Protein AF-A0A381KNZ5-F1 (afdb_monomer)

Mean predicted aligned error: 6.34 Å

Foldseek 3Di:
DDAAEEEEEEQDDVCQVVQQVQCCLQRVVRHDYHYDYPVVPDPDQCPRHQEYEYQDVVVVCCCCVPPDVPRHYFYWDWAFDPVQCVVLVPDAFAAEEEEEDQDQVVSVSHLVRCVVVVSPRYHYHYDHPPDPPPDHQHYEYAPDPPPDDPSHPYYRHRHHIHTDVVSVVVVCVSVVPDPVCSVVSVVSVVPPD

Nearest PDB structures (foldseek):
  8wiw-assembly1_h  TM=4.514E-01  e=6.130E-01  Salmonella enterica subsp. enterica serovar Typhimurium str. LT2
  3hr4-assembly2_C  TM=4.469E-01  e=7.858E-01  Homo sapiens
  2x0f-assembly1_A  TM=2.309E-01  e=5.761E-01  Geobacillus stearothermophilus

Structure (mmCIF, N/CA/C/O backbone):
data_AF-A0A381KNZ5-F1
#
_entry.id   AF-A0A381KNZ5-F1
#
loop_
_atom_site.group_PDB
_atom_site.id
_atom_site.type_symbol
_atom_site.label_atom_id
_atom_site.label_alt_id
_atom_site.label_comp_id
_atom_site.label_asym_id
_atom_site.label_entity_id
_atom_site.label_seq_id
_atom_site.pdbx_PDB_ins_code
_atom_site.Cartn_x
_atom_site.Cartn_y
_atom_site.Cartn_z
_atom_site.occupancy
_atom_site.B_iso_or_equiv
_atom_site.auth_seq_id
_atom_site.auth_comp_id
_atom_site.auth_asym_id
_atom_site.auth_atom_id
_atom_site.pdbx_PDB_model_num
ATOM 1 N N . MET A 1 1 ? -17.389 16.321 18.145 1.00 66.38 1 MET A N 1
ATOM 2 C CA . MET A 1 1 ? -17.878 14.924 18.071 1.00 66.38 1 MET A CA 1
ATOM 3 C C . MET A 1 1 ? -16.947 14.047 18.892 1.00 66.38 1 MET A C 1
ATOM 5 O O . MET A 1 1 ? -15.781 14.406 19.002 1.00 66.38 1 MET A O 1
ATOM 9 N N . LYS A 1 2 ? -17.432 12.939 19.467 1.00 85.38 2 LYS A N 1
ATOM 10 C CA . LYS A 1 2 ? -16.537 11.913 20.024 1.00 85.38 2 LYS A CA 1
ATOM 11 C C . LYS A 1 2 ? -15.776 11.275 18.856 1.00 85.38 2 LYS A C 1
ATOM 13 O O . LYS A 1 2 ? -16.417 10.926 17.868 1.00 85.38 2 LYS A O 1
ATOM 18 N N . LYS A 1 3 ? -14.448 11.195 18.956 1.00 93.12 3 LYS A N 1
ATOM 19 C CA . LYS A 1 3 ? -13.613 10.477 17.989 1.00 93.12 3 LYS A CA 1
ATOM 20 C C . LYS A 1 3 ? -13.629 8.980 18.293 1.00 93.12 3 LYS A C 1
ATOM 22 O O . LYS A 1 3 ? -13.735 8.610 19.465 1.00 93.12 3 LYS A O 1
ATOM 27 N N . HIS A 1 4 ? -13.518 8.163 17.254 1.00 95.69 4 HIS A N 1
ATOM 28 C CA . HIS A 1 4 ? -13.299 6.728 17.397 1.00 95.69 4 HIS A CA 1
ATOM 29 C C . HIS A 1 4 ? -11.844 6.439 17.754 1.00 95.69 4 HIS A C 1
ATOM 31 O O . HIS A 1 4 ? -10.970 7.211 17.377 1.00 95.69 4 HIS A O 1
ATOM 37 N N . ASN A 1 5 ? -11.561 5.339 18.438 1.00 96.00 5 ASN A N 1
ATOM 38 C CA . ASN A 1 5 ? -10.177 4.921 18.683 1.00 96.00 5 ASN A CA 1
ATOM 39 C C . ASN A 1 5 ? -9.824 3.746 17.774 1.00 96.00 5 ASN A C 1
ATOM 41 O O . ASN A 1 5 ? -10.474 2.699 17.842 1.00 96.00 5 ASN A O 1
ATOM 45 N N . ILE A 1 6 ? -8.786 3.903 16.954 1.00 96.81 6 ILE A N 1
ATOM 46 C CA . ILE A 1 6 ? -8.282 2.839 16.084 1.00 96.81 6 ILE A CA 1
ATOM 47 C C . ILE A 1 6 ? -6.805 2.572 16.364 1.00 96.81 6 ILE A C 1
ATOM 49 O O . ILE A 1 6 ? -6.047 3.494 16.659 1.00 96.81 6 ILE A O 1
ATOM 53 N N . LEU A 1 7 ? -6.405 1.310 16.236 1.00 96.06 7 LEU A N 1
ATOM 54 C CA . LEU A 1 7 ? -5.009 0.891 16.325 1.00 96.06 7 LEU A CA 1
ATOM 55 C C . LEU A 1 7 ? -4.540 0.405 14.957 1.00 96.06 7 LEU A C 1
ATOM 57 O O . LEU A 1 7 ? -5.119 -0.532 14.409 1.00 96.06 7 LEU A O 1
ATOM 61 N N . PHE A 1 8 ? -3.473 0.992 14.425 1.00 96.62 8 PHE A N 1
ATOM 62 C CA . PHE A 1 8 ? -2.771 0.460 13.265 1.00 96.62 8 PHE A CA 1
ATOM 63 C C . PHE A 1 8 ? -1.597 -0.427 13.689 1.00 96.62 8 PHE A C 1
ATOM 65 O O . PHE A 1 8 ? -0.765 -0.035 14.504 1.00 96.62 8 PHE A O 1
ATOM 72 N N . VAL A 1 9 ? -1.500 -1.622 13.116 1.00 94.81 9 VAL A N 1
ATOM 73 C CA . VAL A 1 9 ? -0.420 -2.569 13.397 1.00 94.81 9 VAL A CA 1
ATOM 74 C C . VAL A 1 9 ? 0.280 -2.952 12.098 1.00 94.81 9 VAL A C 1
ATOM 76 O O . VAL A 1 9 ? -0.375 -3.387 11.148 1.00 94.81 9 VAL A O 1
ATOM 79 N N . SER A 1 10 ? 1.608 -2.814 12.063 1.00 93.06 10 SER A N 1
ATOM 80 C CA . SER A 1 10 ? 2.432 -3.120 10.886 1.00 93.06 10 SER A CA 1
ATOM 81 C C . SER A 1 10 ? 3.597 -4.068 11.172 1.00 93.06 10 SER A C 1
ATOM 83 O O . SER A 1 10 ? 3.956 -4.298 12.324 1.00 93.06 10 SER A O 1
ATOM 85 N N . THR A 1 11 ? 4.221 -4.609 10.125 1.00 86.75 11 THR A N 1
ATOM 86 C CA . THR A 1 11 ? 5.411 -5.477 10.226 1.00 86.75 11 THR A CA 1
ATOM 87 C C . THR A 1 11 ? 6.720 -4.728 10.427 1.00 86.75 11 THR A C 1
ATOM 89 O O . THR A 1 11 ? 7.616 -5.251 11.082 1.00 86.75 11 THR A O 1
ATOM 92 N N . ASP A 1 12 ? 6.846 -3.523 9.875 1.00 86.50 12 ASP A N 1
ATOM 93 C CA . ASP A 1 12 ? 8.063 -2.711 9.953 1.00 86.50 12 ASP A CA 1
ATOM 94 C C . ASP A 1 12 ? 7.758 -1.217 10.116 1.00 86.50 12 ASP A C 1
ATOM 96 O O . ASP A 1 12 ? 6.628 -0.762 9.895 1.00 86.50 12 ASP A O 1
ATOM 100 N N . ASP A 1 13 ? 8.791 -0.467 10.509 1.00 89.25 13 ASP A N 1
ATOM 101 C CA . ASP A 1 13 ? 8.725 0.963 10.819 1.00 89.25 13 ASP A CA 1
ATOM 102 C C . ASP A 1 13 ? 8.365 1.825 9.607 1.00 89.25 13 ASP A C 1
ATOM 104 O O . ASP A 1 13 ? 7.640 2.809 9.747 1.00 89.25 13 ASP A O 1
ATOM 108 N N . LYS A 1 14 ? 8.844 1.476 8.405 1.00 87.06 14 LYS A N 1
ATOM 109 C CA . LYS A 1 14 ? 8.578 2.282 7.208 1.00 87.06 14 LYS A CA 1
ATOM 110 C C . LYS A 1 14 ? 7.093 2.213 6.868 1.00 87.06 14 LYS A C 1
ATOM 112 O O . LYS A 1 14 ? 6.449 3.250 6.723 1.00 87.06 14 LYS A O 1
ATOM 117 N N . ILE A 1 15 ? 6.536 1.001 6.807 1.00 89.62 15 ILE A N 1
ATOM 118 C CA . ILE A 1 15 ? 5.094 0.807 6.609 1.00 89.62 15 ILE A CA 1
ATOM 119 C C . ILE A 1 15 ? 4.310 1.491 7.730 1.00 89.62 15 ILE A C 1
ATOM 121 O O . ILE A 1 15 ? 3.298 2.136 7.446 1.00 89.62 15 ILE A O 1
ATOM 125 N N . ASN A 1 16 ? 4.785 1.382 8.976 1.00 93.88 16 ASN A N 1
ATOM 126 C CA . ASN A 1 16 ? 4.138 2.006 10.124 1.00 93.88 16 ASN A CA 1
ATOM 127 C C . ASN A 1 16 ? 3.963 3.513 9.927 1.00 93.88 16 ASN A C 1
ATOM 129 O O . ASN A 1 16 ? 2.848 4.030 9.984 1.00 93.88 16 ASN A O 1
ATOM 133 N N . ILE A 1 17 ? 5.071 4.198 9.643 1.00 92.81 17 ILE A N 1
ATOM 134 C CA . ILE A 1 17 ? 5.127 5.648 9.482 1.00 92.81 17 ILE A CA 1
ATOM 135 C C . ILE A 1 17 ? 4.281 6.087 8.284 1.00 92.81 17 ILE A C 1
ATOM 137 O O . ILE A 1 17 ? 3.483 7.019 8.408 1.00 92.81 17 ILE A O 1
ATOM 141 N N . ASP A 1 18 ? 4.444 5.428 7.136 1.00 92.12 18 ASP A N 1
ATOM 142 C CA . ASP A 1 18 ? 3.791 5.832 5.889 1.00 92.12 18 ASP A CA 1
ATOM 143 C C . ASP A 1 18 ? 2.268 5.682 5.977 1.00 92.12 18 ASP A C 1
ATOM 145 O O . ASP A 1 18 ? 1.527 6.599 5.619 1.00 92.12 18 ASP A O 1
ATOM 149 N N . ILE A 1 19 ? 1.786 4.543 6.478 1.00 95.12 19 ILE A N 1
ATOM 150 C CA . ILE A 1 19 ? 0.350 4.269 6.565 1.00 95.12 19 ILE A CA 1
ATOM 151 C C . ILE A 1 19 ? -0.296 5.024 7.724 1.00 95.12 19 ILE A C 1
ATOM 153 O O . ILE A 1 19 ? -1.387 5.552 7.531 1.00 95.12 19 ILE A O 1
ATOM 157 N N . SER A 1 20 ? 0.367 5.173 8.877 1.00 96.50 20 SER A N 1
ATOM 158 C CA . SER A 1 20 ? -0.181 5.972 9.987 1.00 96.50 20 SER A CA 1
ATOM 159 C C . SER A 1 20 ? -0.423 7.420 9.569 1.00 96.50 20 SER A C 1
ATOM 161 O O . SER A 1 20 ? -1.479 7.972 9.861 1.00 96.50 20 SER A O 1
ATOM 163 N N . LYS A 1 21 ? 0.507 8.026 8.814 1.00 95.50 21 LYS A N 1
ATOM 164 C CA . LYS A 1 21 ? 0.322 9.380 8.266 1.00 95.50 21 LYS A CA 1
ATOM 165 C C . LYS A 1 21 ? -0.875 9.462 7.326 1.00 95.50 21 LYS A C 1
ATOM 167 O O . LYS A 1 21 ? -1.645 10.413 7.398 1.00 95.50 21 LYS A O 1
ATOM 172 N N . GLN A 1 22 ? -1.043 8.480 6.441 1.00 95.19 22 GLN A N 1
ATOM 173 C CA . GLN A 1 22 ? -2.185 8.457 5.527 1.00 95.19 22 GLN A CA 1
ATOM 174 C C . GLN A 1 22 ? -3.505 8.251 6.273 1.00 95.19 22 GLN A C 1
ATOM 176 O O . GLN A 1 22 ? -4.475 8.945 5.982 1.00 95.19 22 GLN A O 1
ATOM 181 N N . LEU A 1 23 ? -3.538 7.353 7.260 1.00 96.50 23 LEU A N 1
ATOM 182 C CA . LEU A 1 23 ? -4.698 7.161 8.123 1.00 96.50 23 LEU A CA 1
ATOM 183 C C . LEU A 1 23 ? -5.043 8.453 8.875 1.00 96.50 23 LEU A C 1
ATOM 185 O O . LEU A 1 23 ? -6.208 8.831 8.884 1.00 96.50 23 LEU A O 1
ATOM 189 N N . GLU A 1 24 ? -4.062 9.170 9.427 1.00 95.69 24 GLU A N 1
ATOM 190 C CA . GLU A 1 24 ? -4.299 10.440 10.130 1.00 95.69 24 GLU A CA 1
ATOM 191 C C . GLU A 1 24 ? -4.822 11.523 9.181 1.00 95.69 24 GLU A C 1
ATOM 193 O O . GLU A 1 24 ? -5.784 12.217 9.498 1.00 95.69 24 GLU A O 1
ATOM 198 N N . ASN A 1 25 ? -4.277 11.613 7.966 1.00 92.44 25 ASN A N 1
ATOM 199 C CA . ASN A 1 25 ? -4.761 12.560 6.960 1.00 92.44 25 ASN A CA 1
ATOM 200 C C . ASN A 1 25 ? -6.209 12.276 6.519 1.00 92.44 25 ASN A C 1
ATOM 202 O O . ASN A 1 25 ? -6.957 13.206 6.222 1.00 92.44 25 ASN A O 1
ATOM 206 N N . ILE A 1 26 ? -6.604 11.002 6.448 1.00 91.44 26 ILE A N 1
ATOM 207 C CA . ILE A 1 26 ? -7.927 10.571 5.968 1.00 91.44 26 ILE A CA 1
ATOM 208 C C . ILE A 1 26 ? -8.965 10.589 7.101 1.00 91.44 26 ILE A C 1
ATOM 210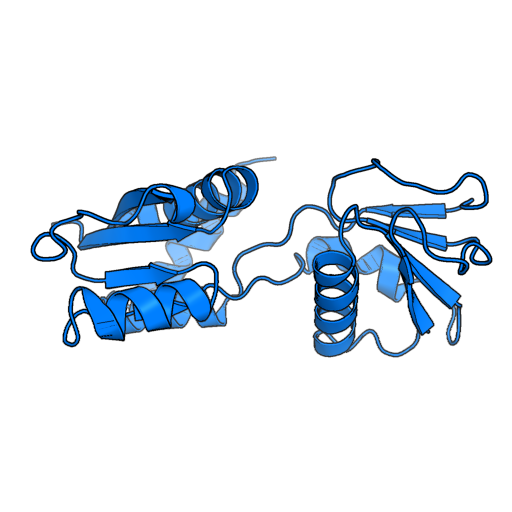 O O . ILE A 1 26 ? -10.110 10.991 6.894 1.00 91.44 26 ILE A O 1
ATOM 214 N N . PHE A 1 27 ? -8.580 10.139 8.295 1.00 93.38 27 PHE A N 1
ATOM 215 C CA . PHE A 1 27 ? -9.486 9.845 9.406 1.00 93.38 27 PHE A CA 1
ATOM 216 C C . PHE A 1 27 ? -9.261 10.709 10.645 1.00 93.38 27 PHE A C 1
ATOM 218 O O . PHE A 1 27 ? -10.070 10.621 11.564 1.00 93.38 27 PHE A O 1
ATOM 225 N N . GLY A 1 28 ? -8.231 11.555 10.699 1.00 93.06 28 GLY A N 1
ATOM 226 C CA . GLY A 1 28 ? -7.842 12.296 11.904 1.00 93.06 28 GLY A CA 1
ATOM 227 C C . GLY A 1 28 ? -8.929 13.218 12.459 1.00 93.06 28 GLY A C 1
ATOM 228 O O . GLY A 1 28 ? -8.979 13.466 13.659 1.00 93.06 28 GLY A O 1
ATOM 229 N N . GLU A 1 29 ? -9.883 13.685 11.649 1.00 90.50 29 GLU A N 1
ATOM 230 C CA . GLU A 1 29 ? -11.045 14.435 12.160 1.00 90.50 29 GLU A CA 1
ATOM 231 C C . GLU A 1 29 ? -12.065 13.549 12.903 1.00 90.50 29 GLU A C 1
ATOM 233 O O . GLU A 1 29 ? -12.797 14.029 13.775 1.00 90.50 29 GLU A O 1
ATOM 238 N N . PHE A 1 30 ? -12.104 12.252 12.590 1.00 92.44 30 PHE A N 1
ATOM 239 C CA . PHE A 1 30 ? -13.085 11.282 13.088 1.00 92.44 30 PHE A CA 1
ATOM 240 C C . PHE A 1 30 ? -12.501 10.281 14.085 1.00 92.44 30 PHE A C 1
ATOM 242 O O . PHE A 1 30 ? -13.254 9.732 14.889 1.00 92.44 30 PHE A O 1
ATOM 249 N N . CYS A 1 31 ? -11.190 10.059 14.051 1.00 95.31 31 CYS A N 1
ATOM 250 C CA . CYS A 1 31 ? -10.500 9.011 14.787 1.00 95.31 31 CYS A CA 1
ATOM 251 C C . CYS A 1 31 ? -9.292 9.567 15.554 1.00 95.31 31 CYS A C 1
ATOM 253 O O . CYS A 1 31 ? -8.666 10.541 15.142 1.00 95.31 31 CYS A O 1
ATOM 255 N N . ASN A 1 32 ? -8.978 8.939 16.683 1.00 96.38 32 ASN A N 1
ATOM 256 C CA . ASN A 1 32 ? -7.656 8.928 17.290 1.00 96.38 32 ASN A CA 1
ATOM 257 C C . ASN A 1 32 ? -6.955 7.660 16.798 1.00 96.38 32 ASN A C 1
ATOM 259 O O . ASN A 1 32 ? -7.552 6.579 16.847 1.00 96.38 32 ASN A O 1
ATOM 263 N N . ILE A 1 33 ? -5.730 7.803 16.300 1.00 96.31 33 ILE A N 1
ATOM 264 C CA . ILE A 1 33 ? -5.013 6.736 15.604 1.00 96.31 33 ILE A CA 1
ATOM 265 C C . ILE A 1 33 ? -3.726 6.438 16.361 1.00 96.31 33 ILE A C 1
ATOM 267 O O . ILE A 1 33 ? -2.756 7.190 16.280 1.00 96.31 33 ILE A O 1
ATOM 271 N N . ASP A 1 34 ? -3.721 5.318 17.074 1.00 95.38 34 ASP A N 1
ATOM 272 C CA . ASP A 1 34 ? -2.507 4.765 17.663 1.00 95.38 34 ASP A CA 1
ATOM 273 C C . ASP A 1 34 ? -1.852 3.796 16.674 1.00 95.38 34 ASP A C 1
ATOM 275 O O . ASP A 1 34 ? -2.510 3.249 15.784 1.00 95.38 34 ASP A O 1
ATOM 279 N N . ASN A 1 35 ? -0.543 3.573 16.803 1.00 94.06 35 ASN A N 1
ATOM 280 C CA . ASN A 1 35 ? 0.194 2.668 15.924 1.00 94.06 35 ASN A CA 1
ATOM 281 C C . ASN A 1 35 ? 1.212 1.801 16.679 1.00 94.06 35 ASN A C 1
ATOM 283 O O . ASN A 1 35 ? 1.720 2.180 17.734 1.00 94.06 35 ASN A O 1
ATOM 287 N N . LEU A 1 36 ? 1.495 0.614 16.134 1.00 91.69 36 LEU A N 1
ATOM 288 C CA . LEU A 1 36 ? 2.465 -0.340 16.672 1.00 91.69 36 LEU A CA 1
ATOM 289 C C . LEU A 1 36 ? 3.134 -1.152 15.554 1.00 91.69 36 LEU A C 1
ATOM 291 O O . LEU A 1 36 ? 2.490 -1.546 14.584 1.00 91.69 36 LEU A O 1
ATOM 295 N N . VAL A 1 37 ? 4.406 -1.499 15.744 1.00 89.81 37 VAL A N 1
ATOM 296 C CA . VAL A 1 37 ? 5.096 -2.528 14.955 1.00 89.81 37 VAL A CA 1
ATOM 297 C C . VAL A 1 37 ? 5.045 -3.894 15.660 1.00 89.81 37 VAL A C 1
ATOM 299 O O . VAL A 1 37 ? 5.454 -4.040 16.814 1.00 89.81 37 VAL A O 1
ATOM 302 N N . TYR A 1 38 ? 4.552 -4.910 14.947 1.00 79.75 38 TYR A N 1
ATOM 303 C CA . TYR A 1 38 ? 4.247 -6.270 15.413 1.00 79.75 38 TYR A CA 1
ATOM 304 C C . TYR A 1 38 ? 5.443 -7.030 16.008 1.00 79.75 38 TYR A C 1
ATOM 306 O O . TYR A 1 38 ? 5.263 -7.823 16.936 1.00 79.75 38 TYR A O 1
ATOM 314 N N . VAL A 1 39 ? 6.666 -6.769 15.526 1.00 67.94 39 VAL A N 1
ATOM 315 C CA . VAL A 1 39 ? 7.900 -7.487 15.918 1.00 67.94 39 VAL A CA 1
ATOM 316 C C . VAL A 1 39 ? 8.135 -7.483 17.440 1.00 67.94 39 VAL A C 1
ATOM 318 O O . VAL A 1 39 ? 8.789 -8.377 17.975 1.00 67.94 39 VAL A O 1
ATOM 321 N N . ASN A 1 40 ? 7.517 -6.553 18.170 1.00 60.47 40 ASN A N 1
ATOM 322 C CA . ASN A 1 40 ? 7.662 -6.407 19.616 1.00 60.47 40 ASN A CA 1
ATOM 323 C C . ASN A 1 40 ? 6.788 -7.341 20.478 1.00 60.47 40 ASN A C 1
ATOM 325 O O . ASN A 1 40 ? 6.858 -7.232 21.699 1.00 60.47 40 ASN A O 1
ATOM 329 N N . ARG A 1 41 ? 6.021 -8.276 19.885 1.00 61.44 41 ARG A N 1
ATOM 330 C CA . ARG A 1 41 ? 4.948 -9.066 20.537 1.00 61.44 41 ARG A CA 1
ATOM 331 C C . ARG A 1 41 ? 3.892 -8.153 21.170 1.00 61.44 41 ARG A C 1
ATOM 333 O O . ARG A 1 41 ? 4.128 -7.463 22.156 1.00 61.44 41 ARG A O 1
ATOM 340 N N . ILE A 1 42 ? 2.693 -8.164 20.599 1.00 62.81 42 ILE A N 1
ATOM 341 C CA . ILE A 1 42 ? 1.598 -7.288 21.020 1.00 62.81 42 ILE A CA 1
ATOM 342 C C . ILE A 1 42 ? 1.107 -7.719 22.407 1.00 62.81 42 ILE A C 1
ATOM 344 O O . ILE A 1 42 ? 0.336 -8.663 22.526 1.00 62.81 42 ILE A O 1
ATOM 348 N N . ASN A 1 43 ? 1.526 -7.012 23.455 1.00 68.00 43 ASN A N 1
ATOM 349 C CA . ASN A 1 43 ? 0.933 -7.120 24.791 1.00 68.00 43 ASN A CA 1
ATOM 350 C C . ASN A 1 43 ? -0.055 -5.963 25.022 1.00 68.00 43 ASN A C 1
ATOM 352 O O . ASN A 1 43 ? -0.043 -5.310 26.063 1.00 68.00 43 ASN A O 1
ATOM 356 N N . ILE A 1 44 ? -0.834 -5.643 23.986 1.00 71.56 44 ILE A N 1
ATOM 357 C CA . ILE A 1 44 ? -1.759 -4.511 23.973 1.00 71.56 44 ILE A CA 1
ATOM 358 C C . ILE A 1 44 ? -3.136 -4.996 24.391 1.00 71.56 44 ILE A C 1
ATOM 360 O O . ILE A 1 44 ? -3.669 -5.955 23.834 1.00 71.56 44 ILE A O 1
ATOM 364 N N . GLU A 1 45 ? -3.724 -4.287 25.345 1.00 79.50 45 GLU A N 1
ATOM 365 C CA . GLU A 1 45 ? -5.134 -4.424 25.659 1.00 79.50 45 GLU A CA 1
ATOM 366 C C . GLU A 1 45 ? -5.959 -3.763 24.549 1.00 79.50 45 GLU A C 1
ATOM 368 O O . GLU A 1 45 ? -5.884 -2.554 24.337 1.00 79.50 45 GLU A O 1
ATOM 373 N N . LEU A 1 46 ? -6.728 -4.564 23.810 1.00 85.69 46 LEU A N 1
ATOM 374 C CA . LEU A 1 46 ? -7.506 -4.068 22.674 1.00 85.69 46 LEU A CA 1
ATOM 375 C C . LEU A 1 46 ? -8.865 -3.469 23.071 1.00 85.69 46 LEU A C 1
ATOM 377 O O . LEU A 1 46 ? -9.547 -2.895 22.228 1.00 85.69 46 LEU A O 1
ATOM 381 N N . SER A 1 47 ? -9.239 -3.551 24.353 1.00 85.44 47 SER A N 1
ATOM 382 C CA . SER A 1 47 ? -10.544 -3.125 24.883 1.00 85.44 47 SER A CA 1
ATOM 383 C C . SER A 1 47 ? -10.844 -1.632 24.677 1.00 85.44 47 SER A C 1
ATOM 385 O O . SER A 1 47 ? -12.009 -1.233 24.669 1.00 85.44 47 SER A O 1
ATOM 387 N N . SER A 1 48 ? -9.810 -0.803 24.497 1.00 89.19 48 SER A N 1
ATOM 388 C CA . SER A 1 48 ? -9.924 0.641 24.269 1.00 89.19 48 SER A CA 1
ATOM 389 C C . SER A 1 48 ? -10.120 1.038 22.803 1.00 89.19 48 SER A C 1
ATOM 391 O O . SER A 1 48 ? -10.355 2.223 22.537 1.00 89.19 48 SER A O 1
ATOM 393 N N . TYR A 1 49 ? -10.024 0.087 21.867 1.00 94.50 49 TYR A N 1
ATOM 394 C CA . TYR A 1 49 ? -10.122 0.325 20.428 1.00 94.50 49 TYR A CA 1
ATOM 395 C C . TYR A 1 49 ? -11.419 -0.239 19.846 1.00 94.50 49 TYR A C 1
ATOM 397 O O . TYR A 1 49 ? -11.888 -1.311 20.217 1.00 94.50 49 TYR A O 1
ATOM 405 N N . GLU A 1 50 ? -11.987 0.485 18.887 1.00 95.88 50 GLU A N 1
ATOM 406 C CA . GLU A 1 50 ? -13.199 0.078 18.163 1.00 95.88 50 GLU A CA 1
ATOM 407 C C . GLU A 1 50 ? -12.871 -0.686 16.873 1.00 95.88 50 GLU A C 1
ATOM 409 O O . GLU A 1 50 ? -13.720 -1.390 16.327 1.00 95.88 50 GLU A O 1
ATOM 414 N N . LEU A 1 51 ? -11.640 -0.542 16.378 1.00 96.94 51 LEU A N 1
ATOM 415 C CA . LEU A 1 51 ? -11.157 -1.172 15.158 1.00 96.94 51 LEU A CA 1
ATOM 416 C C . LEU A 1 51 ? -9.638 -1.345 15.217 1.00 96.94 51 LEU A C 1
ATOM 418 O O . LEU A 1 51 ? -8.914 -0.415 15.582 1.00 96.94 51 LEU A O 1
ATOM 422 N N . VAL A 1 52 ? -9.159 -2.505 14.769 1.00 96.00 52 VAL A N 1
ATOM 423 C CA . VAL A 1 52 ? -7.745 -2.701 14.438 1.00 96.00 52 VAL A CA 1
ATOM 424 C C . VAL A 1 52 ? -7.563 -2.695 12.929 1.00 96.00 52 VAL A C 1
ATOM 426 O O . VAL A 1 52 ? -8.321 -3.310 12.181 1.00 96.00 52 VAL A O 1
ATOM 429 N N . VAL A 1 53 ? -6.530 -2.005 12.479 1.00 97.06 53 VAL A N 1
ATOM 430 C CA . VAL A 1 53 ? -6.120 -1.938 11.085 1.00 97.06 53 VAL A CA 1
ATOM 431 C C . VAL A 1 53 ? -4.763 -2.637 10.971 1.00 97.06 53 VAL A C 1
ATOM 433 O O . VAL A 1 53 ? -3.840 -2.309 11.710 1.00 97.06 53 VAL A O 1
ATOM 436 N N . CYS A 1 54 ? -4.624 -3.618 10.082 1.00 95.62 54 CYS A N 1
ATOM 437 C CA . CYS A 1 54 ? -3.410 -4.434 9.943 1.00 95.62 54 CYS A CA 1
ATOM 438 C C . CYS A 1 54 ? -2.743 -4.213 8.581 1.00 95.62 54 CYS A C 1
ATOM 440 O O . CYS A 1 54 ? -3.443 -4.083 7.576 1.00 95.62 54 CYS A O 1
ATOM 442 N N . SER A 1 55 ? -1.406 -4.217 8.516 1.00 93.31 55 SER A N 1
ATOM 443 C CA . SER A 1 55 ? -0.681 -4.152 7.232 1.00 93.31 55 SER A CA 1
ATOM 444 C C . SER A 1 55 ? -0.837 -5.404 6.371 1.00 93.31 55 SER A C 1
ATOM 446 O O . SER A 1 55 ? -0.722 -5.318 5.152 1.00 93.31 55 SER A O 1
ATOM 448 N N . ASP A 1 56 ? -1.094 -6.557 6.986 1.00 90.75 56 ASP A N 1
ATOM 449 C CA . ASP A 1 56 ? -1.149 -7.854 6.315 1.00 90.75 56 ASP A CA 1
ATOM 450 C C . ASP A 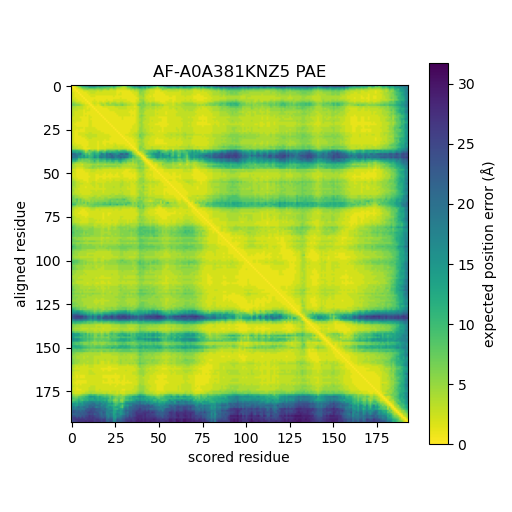1 56 ? -2.016 -8.870 7.081 1.00 90.75 56 ASP A C 1
ATOM 452 O O . ASP A 1 56 ? -2.561 -8.599 8.158 1.00 90.75 56 ASP A O 1
ATOM 456 N N . ASN A 1 57 ? -2.174 -10.050 6.474 1.00 90.75 57 ASN A N 1
ATOM 457 C CA . ASN A 1 57 ? -2.935 -11.158 7.043 1.00 90.75 57 ASN A CA 1
ATOM 458 C C . ASN A 1 57 ? -2.250 -11.802 8.250 1.00 90.75 57 ASN A C 1
ATOM 460 O O . ASN A 1 57 ? -2.963 -12.253 9.141 1.00 90.75 57 ASN A O 1
ATOM 464 N N . ASP A 1 58 ? -0.919 -11.831 8.309 1.00 89.00 58 ASP A N 1
ATOM 465 C CA . ASP A 1 58 ? -0.195 -12.523 9.380 1.00 89.00 58 ASP A CA 1
ATOM 466 C C . ASP A 1 58 ? -0.474 -11.845 10.728 1.00 89.00 58 ASP A C 1
ATOM 468 O O . ASP A 1 58 ? -0.776 -12.505 11.726 1.00 89.00 58 ASP A O 1
ATOM 472 N N . ILE A 1 59 ? -0.483 -10.507 10.746 1.00 90.38 59 ILE A N 1
ATOM 473 C CA . ILE A 1 59 ? -0.872 -9.723 11.923 1.00 90.38 59 ILE A CA 1
ATOM 474 C C . ILE A 1 59 ? -2.339 -9.970 12.281 1.00 90.38 59 ILE A C 1
ATOM 476 O O . ILE A 1 59 ? -2.662 -10.200 13.449 1.00 90.38 59 ILE A O 1
ATOM 480 N N . LYS A 1 60 ? -3.242 -9.933 11.294 1.00 91.50 60 LYS A N 1
ATOM 481 C CA . LYS A 1 60 ? -4.672 -10.177 11.525 1.00 91.50 60 LYS A CA 1
ATOM 482 C C . LYS A 1 60 ? -4.903 -11.551 12.153 1.00 91.50 60 LYS A C 1
ATOM 484 O O . LYS A 1 60 ? -5.644 -11.658 13.130 1.00 91.50 60 LYS A O 1
ATOM 489 N N . GLU A 1 61 ? -4.288 -12.592 11.597 1.00 89.81 61 GLU A N 1
ATOM 490 C CA . GLU A 1 61 ? -4.382 -13.957 12.110 1.00 89.81 61 GLU A CA 1
ATOM 491 C C . GLU A 1 61 ? -3.820 -14.051 13.525 1.00 89.81 61 GLU A C 1
ATOM 493 O O . GLU A 1 61 ? -4.443 -14.670 14.388 1.00 89.81 61 GLU A O 1
ATOM 498 N N . TYR A 1 62 ? -2.693 -13.392 13.804 1.00 88.19 62 TYR A N 1
ATOM 499 C CA . TYR A 1 62 ? -2.131 -13.352 15.148 1.00 88.19 62 TYR A CA 1
ATOM 500 C C . TYR A 1 62 ? -3.096 -12.732 16.163 1.00 88.19 62 TYR A C 1
ATOM 502 O O . TYR A 1 62 ? -3.356 -13.345 17.201 1.00 88.19 62 TYR A O 1
ATOM 510 N N . ILE A 1 63 ? -3.647 -11.551 15.864 1.00 88.75 63 ILE A N 1
ATOM 511 C CA . ILE A 1 63 ? -4.582 -10.841 16.748 1.00 88.75 63 ILE A CA 1
ATOM 512 C C . ILE A 1 63 ? -5.828 -11.688 16.992 1.00 88.75 63 ILE A C 1
ATOM 514 O O . ILE A 1 63 ? -6.218 -11.896 18.141 1.00 88.75 63 ILE A O 1
ATOM 518 N N . HIS A 1 64 ? -6.407 -12.232 15.921 1.00 86.88 64 HIS A N 1
ATOM 519 C CA . HIS A 1 64 ? -7.613 -13.044 16.005 1.00 86.88 64 HIS A CA 1
ATOM 520 C C . HIS A 1 64 ? -7.389 -14.341 16.798 1.00 86.88 64 HIS A C 1
ATOM 522 O O . HIS A 1 64 ? -8.236 -14.751 17.590 1.00 86.88 64 HIS A O 1
ATOM 528 N N . ASN A 1 65 ? -6.244 -15.000 16.616 1.00 86.50 65 ASN A N 1
ATOM 529 C CA . ASN A 1 65 ? -5.981 -16.286 17.258 1.00 86.50 65 ASN A CA 1
ATOM 530 C C . ASN A 1 65 ? -5.514 -16.155 18.713 1.00 86.50 65 ASN A C 1
ATOM 532 O O . ASN A 1 65 ? -5.753 -17.081 19.490 1.00 86.50 65 ASN A O 1
ATOM 536 N N . ASN A 1 66 ? -4.874 -15.040 19.089 1.00 83.25 66 ASN A N 1
ATOM 537 C CA . ASN A 1 66 ? -4.152 -14.934 20.363 1.00 83.25 66 ASN A CA 1
ATOM 538 C C . ASN A 1 66 ? -4.590 -13.779 21.277 1.00 83.25 66 ASN A C 1
ATOM 540 O O . ASN A 1 66 ? -4.270 -13.837 22.461 1.00 83.25 66 ASN A O 1
ATOM 544 N N . ILE A 1 67 ? -5.278 -12.748 20.770 1.00 84.06 67 ILE A N 1
ATOM 545 C CA . ILE A 1 67 ? -5.572 -11.528 21.545 1.00 84.06 67 ILE A CA 1
ATOM 546 C C . ILE A 1 67 ? -7.076 -11.337 21.746 1.00 84.06 67 ILE A C 1
ATOM 548 O O . ILE A 1 67 ? -7.567 -11.497 22.860 1.00 84.06 67 ILE A O 1
ATOM 552 N N . ASP A 1 68 ? -7.816 -11.012 20.684 1.00 82.25 68 ASP A N 1
ATOM 553 C CA . ASP A 1 68 ? -9.262 -10.784 20.750 1.00 82.25 68 ASP A CA 1
ATOM 554 C C . ASP A 1 68 ? -9.934 -11.214 19.440 1.00 82.25 68 ASP A C 1
ATOM 556 O O . ASP A 1 68 ? -9.574 -10.774 18.348 1.00 82.25 68 ASP A O 1
ATOM 560 N N . LYS A 1 69 ? -10.935 -12.089 19.557 1.00 82.38 69 LYS A N 1
ATOM 561 C CA . LYS A 1 69 ? -11.704 -12.629 18.426 1.00 82.38 69 LYS A CA 1
ATOM 562 C C . LYS A 1 69 ? -12.858 -11.731 17.997 1.00 82.38 69 LYS A C 1
ATOM 564 O O . LYS A 1 69 ? -13.370 -11.910 16.893 1.00 82.38 69 LYS A O 1
ATOM 569 N N . ASN A 1 70 ? -13.288 -10.819 18.865 1.00 87.94 70 ASN A N 1
ATOM 570 C CA . ASN A 1 70 ? -14.491 -10.014 18.680 1.00 87.94 70 ASN A CA 1
ATOM 571 C C . ASN A 1 70 ? -14.191 -8.609 18.161 1.00 87.94 70 ASN A C 1
ATOM 573 O O . ASN A 1 70 ? -15.104 -7.955 17.653 1.00 87.94 70 ASN A O 1
ATOM 577 N N . ILE A 1 71 ? -12.945 -8.141 18.271 1.00 91.81 71 ILE A N 1
ATOM 578 C CA . ILE A 1 71 ? -12.582 -6.831 17.740 1.00 91.81 71 ILE A CA 1
ATOM 579 C C . ILE A 1 71 ? -12.673 -6.837 16.205 1.00 91.81 71 ILE A C 1
ATOM 581 O O . ILE A 1 71 ? -12.149 -7.747 15.553 1.00 91.81 71 ILE A O 1
ATOM 585 N N . PRO A 1 72 ? -13.344 -5.849 15.588 1.00 94.56 72 PRO A N 1
ATOM 586 C CA . PRO A 1 72 ? -13.304 -5.682 14.146 1.00 94.56 72 PRO A CA 1
ATOM 587 C C . PRO A 1 72 ? -11.865 -5.469 13.663 1.00 94.56 72 PRO A C 1
ATOM 589 O O . PRO A 1 72 ? -11.108 -4.709 14.267 1.00 94.56 72 PRO A O 1
ATOM 592 N N . ILE A 1 73 ? -11.503 -6.117 12.553 1.00 95.50 73 ILE A N 1
ATOM 593 C CA . ILE A 1 73 ? -10.187 -5.971 11.921 1.00 95.50 73 ILE A CA 1
ATOM 594 C C . ILE A 1 73 ? -10.365 -5.647 10.439 1.00 95.50 73 ILE A C 1
ATOM 596 O O . ILE A 1 73 ? -11.151 -6.311 9.758 1.00 95.50 73 ILE A O 1
ATOM 600 N N . VAL A 1 74 ? -9.609 -4.667 9.947 1.00 97.44 74 VAL A N 1
ATOM 601 C CA . VAL A 1 74 ? -9.480 -4.315 8.525 1.00 97.44 74 VAL A CA 1
ATOM 602 C C . VAL A 1 74 ? -8.035 -4.529 8.083 1.00 97.44 74 VAL A C 1
ATOM 604 O O . VAL A 1 74 ? -7.106 -4.205 8.818 1.00 97.44 74 VAL A O 1
ATOM 607 N N . ILE A 1 75 ? -7.836 -5.059 6.877 1.00 96.44 75 ILE A N 1
ATOM 608 C CA . ILE A 1 75 ? -6.505 -5.157 6.265 1.00 96.44 75 ILE A CA 1
ATOM 609 C C . ILE A 1 75 ? -6.312 -3.959 5.345 1.00 96.44 75 ILE A C 1
ATOM 611 O O . ILE A 1 75 ? -7.165 -3.661 4.507 1.00 96.44 75 ILE A O 1
ATOM 615 N N . VAL A 1 76 ? -5.176 -3.282 5.480 1.00 95.31 76 VAL A N 1
ATOM 616 C CA . VAL A 1 76 ? -4.814 -2.197 4.573 1.00 95.31 76 VAL A CA 1
ATOM 617 C C . VAL A 1 76 ? -4.382 -2.779 3.245 1.00 95.31 76 VAL A C 1
ATOM 619 O O . VAL A 1 76 ? -3.352 -3.437 3.134 1.00 95.31 76 VAL A O 1
ATOM 622 N N . HIS A 1 77 ? -5.147 -2.470 2.208 1.00 93.31 77 HIS A N 1
ATOM 623 C CA . HIS A 1 77 ? -4.697 -2.624 0.841 1.00 93.31 77 HIS A CA 1
ATOM 624 C C . HIS A 1 77 ? -4.087 -1.314 0.368 1.00 93.31 77 HIS A C 1
ATOM 626 O O . HIS A 1 77 ? -4.565 -0.225 0.692 1.00 93.31 77 HIS A O 1
ATOM 632 N N . ARG A 1 78 ? -3.000 -1.429 -0.391 1.00 92.25 78 ARG A N 1
ATOM 633 C CA . ARG A 1 78 ? -2.296 -0.288 -0.963 1.00 92.25 78 ARG A CA 1
ATOM 634 C C . ARG A 1 78 ? -2.388 -0.333 -2.480 1.00 92.25 78 ARG A C 1
ATOM 636 O O . ARG A 1 78 ? -2.407 -1.404 -3.083 1.00 92.25 78 ARG A O 1
ATOM 643 N N . THR A 1 79 ? -2.419 0.842 -3.085 1.00 93.69 79 THR A N 1
ATOM 644 C CA . THR A 1 79 ? -2.480 1.039 -4.530 1.00 93.69 79 THR A CA 1
ATOM 645 C C . THR A 1 79 ? -1.541 2.167 -4.960 1.00 93.69 79 THR A C 1
ATOM 647 O O . THR A 1 79 ? -0.856 2.775 -4.137 1.00 93.69 79 THR A O 1
ATOM 650 N N . ILE A 1 80 ? -1.466 2.427 -6.260 1.00 92.25 80 ILE A N 1
ATOM 651 C CA . ILE A 1 80 ? -0.686 3.529 -6.830 1.00 92.25 80 ILE A CA 1
ATOM 652 C C . ILE A 1 80 ? -1.602 4.741 -6.974 1.00 92.25 80 ILE A C 1
ATOM 654 O O . ILE A 1 80 ? -2.757 4.596 -7.377 1.00 92.25 80 ILE A O 1
ATOM 658 N N . ASN A 1 81 ? -1.092 5.938 -6.669 1.00 88.88 81 ASN A N 1
ATOM 659 C CA . ASN A 1 81 ? -1.833 7.161 -6.960 1.00 88.88 81 ASN A CA 1
ATOM 660 C C . ASN A 1 81 ? -2.035 7.280 -8.482 1.00 88.88 81 ASN A C 1
ATOM 662 O O . ASN A 1 81 ? -1.070 7.297 -9.246 1.00 88.88 81 ASN A O 1
ATOM 666 N N . ILE A 1 82 ? -3.291 7.374 -8.920 1.00 84.69 82 ILE A N 1
ATOM 667 C CA . ILE A 1 82 ? -3.658 7.456 -10.338 1.00 84.69 82 ILE A CA 1
ATOM 668 C C . ILE A 1 82 ? -3.084 8.702 -11.033 1.00 84.69 82 ILE A C 1
ATOM 670 O O . ILE A 1 82 ? -2.902 8.713 -12.245 1.00 84.69 82 ILE A O 1
ATOM 674 N N . GLU A 1 83 ? -2.723 9.740 -10.284 1.00 85.75 83 GLU A N 1
ATOM 675 C CA . GLU A 1 83 ? -2.035 10.915 -10.832 1.00 85.75 83 GLU A CA 1
ATOM 676 C C . GLU A 1 83 ? -0.622 10.574 -11.342 1.00 85.75 83 GLU A C 1
ATOM 678 O O . GLU A 1 83 ? -0.112 11.223 -12.257 1.00 85.75 83 GLU A O 1
ATOM 683 N N . ASN A 1 84 ? -0.020 9.499 -10.822 1.00 87.06 84 ASN A N 1
ATOM 684 C CA . ASN A 1 84 ? 1.348 9.093 -11.132 1.00 87.06 84 ASN A CA 1
ATOM 685 C C . ASN A 1 84 ? 1.442 8.026 -12.240 1.00 87.06 84 ASN A C 1
ATOM 687 O O . ASN A 1 84 ? 2.547 7.687 -12.664 1.00 87.06 84 ASN A O 1
ATOM 691 N N . ILE A 1 85 ? 0.323 7.493 -12.754 1.00 90.56 85 ILE A N 1
ATOM 692 C CA . ILE A 1 85 ? 0.364 6.397 -13.746 1.00 90.56 85 ILE A CA 1
ATOM 693 C C . ILE A 1 85 ? 0.506 6.864 -15.200 1.00 90.56 85 ILE A C 1
ATOM 695 O O . ILE A 1 85 ? 0.759 6.043 -16.080 1.00 90.56 85 ILE A O 1
ATOM 699 N N . ASN A 1 86 ? 0.390 8.168 -15.474 1.00 90.88 86 ASN A N 1
ATOM 700 C CA . ASN A 1 86 ? 0.430 8.717 -16.838 1.00 90.88 86 ASN A CA 1
ATOM 701 C C . ASN A 1 86 ? 1.700 8.325 -17.611 1.00 90.88 86 ASN A C 1
ATOM 703 O O . ASN A 1 86 ? 1.649 8.044 -18.811 1.00 90.88 86 ASN A O 1
ATOM 707 N N . GLN A 1 87 ? 2.839 8.247 -16.918 1.00 91.19 87 GLN A N 1
ATOM 708 C CA . GLN A 1 87 ? 4.104 7.833 -17.527 1.00 91.19 87 GLN A CA 1
ATOM 709 C C . GLN A 1 87 ? 4.099 6.353 -17.924 1.00 91.19 87 GLN A C 1
ATOM 711 O O . GLN A 1 87 ? 4.699 6.014 -18.934 1.00 91.19 87 GLN A O 1
ATOM 716 N N . ILE A 1 88 ? 3.388 5.492 -17.184 1.00 94.50 88 ILE A N 1
ATOM 717 C CA . ILE A 1 88 ? 3.229 4.068 -17.519 1.00 94.50 88 ILE A CA 1
ATOM 718 C C . ILE A 1 88 ? 2.313 3.900 -18.735 1.00 94.50 88 ILE A C 1
ATOM 720 O O . ILE A 1 88 ? 2.614 3.117 -19.632 1.00 94.50 88 ILE A O 1
ATOM 724 N N . ILE A 1 89 ? 1.215 4.660 -18.791 1.00 94.81 89 ILE A N 1
ATOM 725 C CA . ILE A 1 89 ? 0.285 4.657 -19.935 1.00 94.81 89 ILE A CA 1
ATOM 726 C C . ILE A 1 89 ? 1.013 5.017 -21.237 1.00 94.81 89 ILE A C 1
ATOM 728 O O . ILE A 1 89 ? 0.694 4.477 -22.290 1.00 94.81 89 ILE A O 1
ATOM 732 N N . SER A 1 90 ? 2.006 5.903 -21.156 1.00 93.75 90 SER A N 1
ATOM 733 C CA . SER A 1 90 ? 2.764 6.394 -22.313 1.00 93.75 90 SER A CA 1
ATOM 734 C C . SER A 1 90 ? 3.857 5.435 -22.807 1.00 93.75 90 SER A C 1
ATOM 736 O O . SER A 1 90 ? 4.491 5.726 -23.819 1.00 93.75 90 SER A O 1
ATOM 738 N N . ILE A 1 91 ? 4.115 4.327 -22.102 1.00 95.88 91 ILE A N 1
ATOM 739 C CA . ILE A 1 91 ? 5.098 3.322 -22.530 1.00 95.88 91 ILE A CA 1
ATOM 740 C C . ILE A 1 91 ? 4.552 2.566 -23.744 1.00 95.88 91 ILE A C 1
ATOM 742 O O . ILE A 1 91 ? 3.369 2.231 -23.795 1.00 95.88 91 ILE A O 1
ATOM 746 N N . GLU A 1 92 ? 5.429 2.282 -24.707 1.00 95.62 92 GLU A N 1
ATOM 747 C CA . GLU A 1 92 ? 5.097 1.503 -25.897 1.00 95.62 92 GLU A CA 1
ATOM 748 C C . GLU A 1 92 ? 4.603 0.093 -25.533 1.00 95.62 92 GLU A C 1
ATOM 750 O O . GLU A 1 92 ? 5.114 -0.546 -24.608 1.00 95.62 92 GLU A O 1
ATOM 755 N N . ASN A 1 93 ? 3.609 -0.395 -26.278 1.00 96.06 93 ASN A N 1
ATOM 756 C CA . ASN A 1 93 ? 3.057 -1.733 -26.089 1.00 96.06 93 ASN A CA 1
ATOM 757 C C . ASN A 1 93 ? 4.148 -2.813 -26.165 1.00 96.06 93 ASN A C 1
ATOM 759 O O . ASN A 1 93 ? 5.114 -2.690 -26.912 1.00 96.06 93 ASN A O 1
ATOM 763 N N . ASP A 1 94 ? 3.964 -3.875 -25.387 1.00 95.81 94 ASP A N 1
ATOM 764 C CA . ASP A 1 94 ? 4.839 -5.043 -25.280 1.00 95.81 94 ASP A CA 1
ATOM 765 C C . ASP A 1 94 ? 6.268 -4.734 -24.785 1.00 95.81 94 ASP A C 1
ATOM 767 O O . ASP A 1 94 ? 7.140 -5.603 -24.816 1.00 95.81 94 ASP A O 1
ATOM 771 N N . SER A 1 95 ? 6.512 -3.523 -24.263 1.00 95.31 95 SER A N 1
ATOM 772 C CA . SER A 1 95 ? 7.799 -3.154 -23.662 1.00 95.31 95 SER A CA 1
ATOM 773 C C . SER A 1 95 ? 8.095 -3.963 -22.401 1.00 95.31 95 SER A C 1
ATOM 775 O O . SER A 1 95 ? 7.256 -4.063 -21.501 1.00 95.31 95 SER A O 1
ATOM 777 N N . ASP A 1 96 ? 9.330 -4.450 -22.285 1.00 95.12 96 ASP A N 1
ATOM 778 C CA . ASP A 1 96 ? 9.869 -5.033 -21.056 1.00 95.12 96 ASP A CA 1
ATOM 779 C C . ASP A 1 96 ? 10.264 -3.925 -20.070 1.00 95.12 96 ASP A C 1
ATOM 781 O O . ASP A 1 96 ? 11.158 -3.114 -20.330 1.00 95.12 96 ASP A O 1
ATOM 785 N N . VAL A 1 97 ? 9.587 -3.888 -18.920 1.00 95.75 97 VAL A N 1
ATOM 786 C CA . VAL A 1 97 ? 9.739 -2.840 -17.905 1.00 95.75 97 VAL A CA 1
ATOM 787 C C . VAL A 1 97 ? 10.058 -3.464 -16.556 1.00 95.75 97 VAL A C 1
ATOM 789 O O . VAL A 1 97 ? 9.304 -4.291 -16.037 1.00 95.75 97 VAL A O 1
ATOM 792 N N . MET A 1 98 ? 11.167 -3.047 -15.949 1.00 95.25 98 MET A N 1
ATOM 793 C CA . MET A 1 98 ? 11.558 -3.546 -14.633 1.00 95.25 98 MET A CA 1
ATOM 794 C C . MET A 1 98 ? 10.759 -2.859 -13.537 1.00 95.25 98 MET A C 1
ATOM 796 O O . MET A 1 98 ? 10.700 -1.640 -13.497 1.00 95.25 98 MET A O 1
ATOM 800 N N . VAL A 1 99 ? 10.195 -3.623 -12.609 1.00 95.69 99 VAL A N 1
ATOM 801 C CA . VAL A 1 99 ? 9.640 -3.088 -11.361 1.00 95.69 99 VAL A CA 1
ATOM 802 C C . VAL A 1 99 ? 10.699 -3.279 -10.289 1.00 95.69 99 VAL A C 1
ATOM 804 O O . VAL A 1 99 ? 10.965 -4.408 -9.888 1.00 95.69 99 VAL A O 1
ATOM 807 N N . ILE A 1 100 ? 11.356 -2.192 -9.901 1.00 94.50 100 ILE A N 1
ATOM 808 C CA . ILE A 1 100 ? 12.572 -2.206 -9.090 1.00 94.50 100 ILE A CA 1
ATOM 809 C C . ILE A 1 100 ? 12.206 -1.939 -7.633 1.00 94.50 100 ILE A C 1
ATOM 811 O O . ILE A 1 100 ? 11.637 -0.898 -7.311 1.00 94.50 100 ILE A O 1
ATOM 815 N N . ASP A 1 101 ? 12.586 -2.862 -6.754 1.00 92.69 101 ASP A N 1
ATOM 816 C CA . ASP A 1 101 ? 12.468 -2.703 -5.306 1.00 92.69 101 ASP A CA 1
ATOM 817 C C . ASP A 1 101 ? 13.662 -3.363 -4.589 1.00 92.69 101 ASP A C 1
ATOM 819 O O . ASP A 1 101 ? 14.415 -4.143 -5.172 1.00 92.69 101 ASP A O 1
ATOM 823 N N . ALA A 1 102 ? 13.867 -3.044 -3.312 1.00 90.00 102 ALA A N 1
ATOM 824 C CA . ALA A 1 102 ? 14.855 -3.718 -2.475 1.00 90.00 102 ALA A CA 1
ATOM 825 C C . ALA A 1 102 ? 14.459 -5.172 -2.169 1.00 90.00 102 ALA A C 1
ATOM 827 O O . ALA A 1 102 ? 15.342 -6.014 -2.006 1.00 90.00 102 ALA A O 1
ATOM 828 N N . TYR A 1 103 ? 13.155 -5.467 -2.121 1.00 89.50 103 TYR A N 1
ATOM 829 C CA . TYR A 1 103 ? 12.626 -6.792 -1.798 1.00 89.50 103 TYR A CA 1
ATOM 830 C C 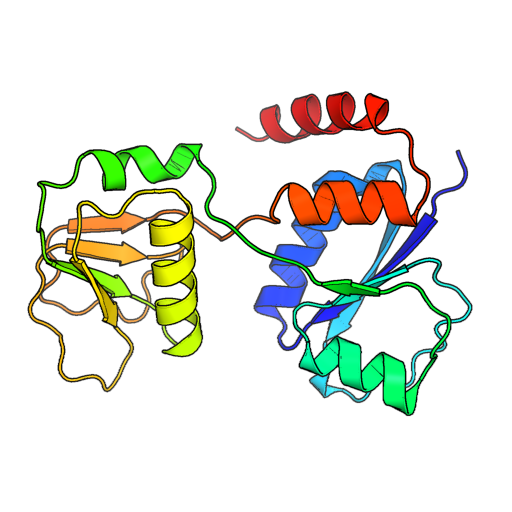. TYR A 1 103 ? 11.791 -7.357 -2.944 1.00 89.50 103 TYR A C 1
ATOM 832 O O . TYR A 1 103 ? 11.011 -6.648 -3.585 1.00 89.50 103 TYR A O 1
ATOM 840 N N . LYS A 1 104 ? 11.918 -8.667 -3.176 1.00 92.44 104 LYS A N 1
ATOM 841 C CA . LYS A 1 104 ? 11.175 -9.371 -4.225 1.00 92.44 104 LYS A CA 1
ATOM 842 C C . LYS A 1 104 ? 9.669 -9.217 -4.040 1.00 92.44 104 LYS A C 1
ATOM 844 O O . LYS A 1 104 ? 8.961 -8.931 -5.000 1.00 92.44 104 LYS A O 1
ATOM 849 N N . GLU A 1 105 ? 9.197 -9.395 -2.812 1.00 90.00 105 GLU A N 1
ATOM 850 C CA . GLU A 1 105 ? 7.785 -9.348 -2.447 1.00 90.00 105 GLU A CA 1
ATOM 851 C C . GLU A 1 105 ? 7.173 -7.991 -2.817 1.00 90.00 105 GLU A C 1
ATOM 853 O O . GLU A 1 105 ? 6.098 -7.944 -3.415 1.00 90.00 105 GLU A O 1
ATOM 858 N N . SER A 1 106 ? 7.894 -6.899 -2.552 1.00 90.25 106 SER A N 1
ATOM 859 C CA . SER A 1 106 ? 7.477 -5.532 -2.877 1.00 90.25 106 SER A CA 1
ATOM 860 C C . SER A 1 106 ? 7.471 -5.249 -4.382 1.00 90.25 106 SER A C 1
ATOM 862 O O . SER A 1 106 ? 6.545 -4.602 -4.884 1.00 90.25 106 SER A O 1
ATOM 864 N N . ALA A 1 107 ? 8.464 -5.754 -5.124 1.00 94.19 107 ALA A N 1
ATOM 865 C CA . ALA A 1 107 ? 8.496 -5.653 -6.584 1.00 94.19 107 ALA A CA 1
ATOM 866 C C . ALA A 1 107 ? 7.335 -6.438 -7.224 1.00 94.19 107 ALA A C 1
ATOM 868 O O . ALA A 1 107 ? 6.626 -5.922 -8.093 1.00 94.19 107 ALA A O 1
ATOM 869 N N . ASP A 1 108 ? 7.092 -7.665 -6.751 1.00 95.06 108 ASP A N 1
ATOM 870 C CA . ASP A 1 108 ? 5.980 -8.516 -7.181 1.00 95.06 108 ASP A CA 1
ATOM 871 C C . ASP A 1 108 ? 4.620 -7.871 -6.870 1.00 95.06 108 ASP A C 1
ATOM 873 O O . ASP A 1 108 ? 3.716 -7.878 -7.711 1.00 95.06 108 ASP A O 1
ATOM 877 N N . GLU A 1 109 ? 4.455 -7.307 -5.671 1.00 93.31 109 GLU A N 1
ATOM 878 C CA . GLU A 1 109 ? 3.245 -6.595 -5.259 1.00 93.31 109 GLU A CA 1
ATOM 879 C C . GLU A 1 109 ? 2.982 -5.382 -6.158 1.00 93.31 109 GLU A C 1
ATOM 881 O O . GLU A 1 109 ? 1.886 -5.242 -6.704 1.00 93.31 109 GLU A O 1
ATOM 886 N N . THR A 1 110 ? 3.994 -4.544 -6.380 1.00 95.31 110 THR A N 1
ATOM 887 C CA . THR A 1 110 ? 3.878 -3.349 -7.226 1.00 95.31 110 THR A CA 1
ATOM 888 C C . THR A 1 110 ? 3.502 -3.730 -8.659 1.00 95.31 110 THR A C 1
ATOM 890 O O . THR A 1 110 ? 2.562 -3.170 -9.225 1.00 95.31 110 THR A O 1
ATOM 893 N N . ALA A 1 111 ? 4.134 -4.766 -9.222 1.00 96.62 111 ALA A N 1
ATOM 894 C CA . ALA A 1 111 ? 3.775 -5.287 -10.538 1.00 96.62 111 ALA A CA 1
ATOM 895 C C . ALA A 1 111 ? 2.326 -5.812 -10.592 1.00 96.62 111 ALA A C 1
ATOM 897 O O . ALA A 1 111 ? 1.645 -5.665 -11.608 1.00 96.62 111 ALA A O 1
ATOM 898 N N . LYS A 1 112 ? 1.820 -6.432 -9.517 1.00 96.06 112 LYS A N 1
ATOM 899 C CA . LYS A 1 112 ? 0.413 -6.864 -9.426 1.00 96.06 112 LYS A CA 1
ATOM 900 C C . LYS A 1 112 ? -0.546 -5.675 -9.367 1.00 96.06 112 LYS A C 1
ATOM 902 O O . LYS A 1 112 ? -1.585 -5.734 -10.020 1.00 96.06 112 LYS A O 1
ATOM 907 N N . ILE A 1 113 ? -0.218 -4.619 -8.621 1.00 95.56 113 ILE A N 1
ATOM 908 C CA . ILE A 1 113 ? -1.045 -3.406 -8.533 1.00 95.56 113 ILE A CA 1
ATOM 909 C C . ILE A 1 113 ? -1.165 -2.748 -9.911 1.00 95.56 113 ILE A C 1
ATOM 911 O O . ILE A 1 113 ? -2.280 -2.503 -10.361 1.00 95.56 113 ILE A O 1
ATOM 915 N N . ILE A 1 114 ? -0.049 -2.556 -10.623 1.00 96.38 114 ILE A N 1
ATOM 916 C CA . ILE A 1 114 ? -0.046 -1.970 -11.976 1.00 96.38 114 ILE A CA 1
ATOM 917 C C . ILE A 1 114 ? -0.962 -2.773 -12.919 1.00 96.38 114 ILE A C 1
ATOM 919 O O . ILE A 1 114 ? -1.814 -2.196 -13.593 1.00 96.38 114 ILE A O 1
ATOM 923 N N . ARG A 1 115 ? -0.876 -4.112 -12.902 1.00 95.75 115 ARG A N 1
ATOM 924 C CA . ARG A 1 115 ? -1.770 -4.975 -13.699 1.00 95.75 115 ARG A CA 1
ATOM 925 C C . ARG A 1 115 ? -3.240 -4.832 -13.301 1.00 95.75 115 ARG A C 1
ATOM 927 O O . ARG A 1 115 ? -4.098 -4.777 -14.176 1.00 95.75 115 ARG A O 1
ATOM 934 N N . LYS A 1 116 ? -3.545 -4.762 -12.000 1.00 93.12 116 LYS A N 1
ATOM 935 C CA . LYS A 1 116 ? -4.918 -4.572 -11.494 1.00 93.12 116 LYS A CA 1
ATOM 936 C C . LYS A 1 116 ? -5.521 -3.228 -11.907 1.00 93.12 116 LYS A C 1
ATOM 938 O O . LYS A 1 116 ? -6.733 -3.147 -12.061 1.00 93.12 116 LYS A O 1
ATOM 943 N N . LEU A 1 117 ? -4.689 -2.210 -12.125 1.00 91.81 117 LEU A N 1
ATOM 944 C CA . LEU A 1 117 ? -5.101 -0.913 -12.669 1.00 91.81 117 LEU A CA 1
ATOM 945 C C . LEU A 1 117 ? -5.366 -0.945 -14.187 1.00 91.81 117 LEU A C 1
ATOM 947 O O . LEU A 1 117 ? -5.718 0.078 -14.763 1.00 91.81 117 LEU A O 1
ATOM 951 N N . GLY A 1 118 ? -5.211 -2.101 -14.844 1.00 93.75 118 GLY A N 1
ATOM 952 C CA . GLY A 1 118 ? -5.468 -2.274 -16.277 1.00 93.75 118 GLY A CA 1
ATOM 953 C C . GLY A 1 118 ? -4.274 -1.959 -17.180 1.00 93.75 118 GLY A C 1
ATOM 954 O O . GLY A 1 118 ? -4.398 -2.042 -18.399 1.00 93.75 118 GLY A O 1
ATOM 955 N N . LEU A 1 119 ? -3.106 -1.649 -16.609 1.00 95.44 119 LEU A N 1
ATOM 956 C CA . LEU A 1 119 ? -1.869 -1.349 -17.339 1.00 95.44 119 LEU A CA 1
ATOM 957 C C . LEU A 1 119 ? -1.162 -2.657 -17.726 1.00 95.44 119 LEU A C 1
ATOM 959 O O . LEU A 1 119 ? -0.105 -3.007 -17.200 1.00 95.44 119 LEU A O 1
ATOM 963 N N . ILE A 1 120 ? -1.825 -3.429 -18.588 1.00 96.62 120 ILE A N 1
ATOM 964 C CA . ILE A 1 120 ? -1.401 -4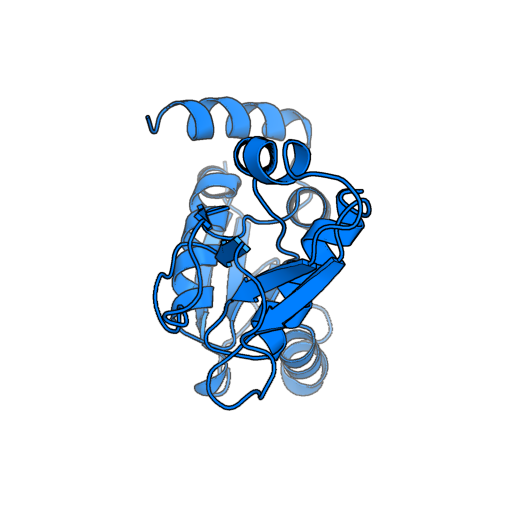.766 -19.034 1.00 96.62 120 ILE A CA 1
ATOM 965 C C . ILE A 1 120 ? -0.723 -4.755 -20.409 1.00 96.62 120 ILE A C 1
ATOM 967 O O . ILE A 1 120 ? -0.367 -5.814 -20.912 1.00 96.62 120 ILE A O 1
ATOM 971 N N . HIS A 1 121 ? -0.555 -3.578 -21.016 1.00 97.06 121 HIS A N 1
ATOM 972 C CA . HIS A 1 121 ? 0.093 -3.401 -22.317 1.00 97.06 121 HIS A CA 1
ATOM 973 C C . HIS A 1 121 ? 1.621 -3.489 -22.251 1.00 97.06 121 HIS A C 1
ATOM 975 O O . HIS A 1 121 ? 2.262 -3.424 -23.288 1.00 97.06 121 HIS A O 1
ATOM 981 N N . ILE A 1 122 ? 2.203 -3.635 -21.059 1.00 97.00 122 ILE A N 1
ATOM 982 C CA . ILE A 1 122 ? 3.647 -3.752 -20.828 1.00 97.00 122 ILE A CA 1
ATOM 983 C C . ILE A 1 122 ? 3.993 -5.022 -20.047 1.00 97.00 122 ILE A C 1
ATOM 985 O O . ILE A 1 122 ? 3.240 -5.487 -19.182 1.00 97.00 122 ILE A O 1
ATOM 989 N N . ASN A 1 123 ? 5.190 -5.550 -20.288 1.00 96.31 123 ASN A N 1
ATOM 990 C CA . ASN A 1 123 ? 5.728 -6.716 -19.602 1.00 96.31 123 ASN A CA 1
ATOM 991 C C . ASN A 1 123 ? 6.452 -6.290 -18.320 1.00 96.31 123 ASN A C 1
ATOM 993 O O . ASN A 1 123 ? 7.624 -5.920 -18.323 1.00 96.31 123 ASN A O 1
ATOM 997 N N . LEU A 1 124 ? 5.747 -6.359 -17.190 1.00 96.31 124 LEU A N 1
ATOM 998 C CA . LEU A 1 124 ? 6.305 -6.005 -15.881 1.00 96.31 124 LEU A CA 1
ATOM 999 C C . LEU A 1 124 ? 7.174 -7.134 -15.314 1.00 96.31 124 LEU A C 1
ATOM 1001 O O . LEU A 1 124 ? 6.663 -8.207 -14.962 1.00 96.31 124 LEU A O 1
ATOM 1005 N N . ILE A 1 125 ? 8.467 -6.855 -15.163 1.00 94.94 125 ILE A N 1
ATOM 1006 C CA . ILE A 1 125 ? 9.494 -7.791 -14.702 1.00 94.94 125 ILE A CA 1
ATOM 1007 C C . ILE A 1 125 ? 10.006 -7.342 -13.324 1.00 94.94 125 ILE A C 1
ATOM 1009 O O . ILE A 1 125 ? 10.731 -6.354 -13.231 1.00 94.94 125 ILE A O 1
ATOM 1013 N N . PRO A 1 126 ? 9.666 -8.052 -12.238 1.00 94.81 126 PRO A N 1
ATOM 1014 C CA . PRO A 1 126 ? 10.185 -7.759 -10.905 1.00 94.81 126 PRO A CA 1
ATOM 1015 C C . PRO A 1 126 ? 11.716 -7.821 -10.867 1.00 94.81 126 PRO A C 1
ATOM 1017 O O . PRO A 1 126 ? 12.316 -8.779 -11.366 1.00 94.81 126 PRO A O 1
ATOM 1020 N N . TYR A 1 127 ? 12.333 -6.818 -10.248 1.00 94.19 127 TYR A N 1
ATOM 1021 C CA . TYR A 1 127 ? 13.770 -6.721 -10.038 1.00 94.19 127 TYR A CA 1
ATOM 1022 C C . TYR A 1 127 ? 14.093 -6.317 -8.600 1.00 94.19 127 TYR A C 1
ATOM 1024 O O . TYR A 1 127 ? 13.486 -5.408 -8.040 1.00 94.19 127 TYR A O 1
ATOM 1032 N N . TYR A 1 128 ? 15.096 -6.985 -8.039 1.00 92.12 128 TYR A N 1
ATOM 1033 C CA . TYR A 1 128 ? 15.641 -6.762 -6.705 1.00 92.12 128 TYR A CA 1
ATOM 1034 C C . TYR A 1 128 ? 17.124 -7.176 -6.680 1.00 92.12 128 TYR A C 1
ATOM 1036 O O . TYR A 1 128 ? 17.555 -7.953 -7.545 1.00 92.12 128 TYR A O 1
ATOM 1044 N N . PRO A 1 129 ? 17.937 -6.678 -5.728 1.00 88.19 129 PRO A N 1
ATOM 1045 C CA . PRO A 1 129 ? 19.336 -7.083 -5.603 1.00 88.19 129 PRO A CA 1
ATOM 1046 C C . PRO A 1 129 ? 19.498 -8.610 -5.549 1.00 88.19 129 PRO A C 1
ATOM 1048 O O . PRO A 1 129 ? 18.863 -9.282 -4.739 1.00 88.19 129 PRO A O 1
ATOM 1051 N N . GLY A 1 130 ? 20.359 -9.159 -6.411 1.00 84.56 130 GLY A N 1
ATOM 1052 C CA . GLY A 1 130 ? 20.627 -10.602 -6.486 1.00 84.56 130 GLY A CA 1
ATOM 1053 C C . GLY A 1 130 ? 19.792 -11.384 -7.509 1.00 84.56 130 GLY A C 1
ATOM 1054 O O . GLY A 1 130 ? 19.902 -12.606 -7.544 1.00 84.56 130 GLY A O 1
ATOM 1055 N N . CYS A 1 131 ? 18.981 -10.727 -8.348 1.00 84.69 131 CYS A N 1
ATOM 1056 C CA . CYS A 1 131 ? 18.312 -11.383 -9.478 1.00 84.69 131 CYS A CA 1
ATOM 1057 C C . CYS A 1 131 ? 19.041 -11.156 -10.824 1.00 84.69 131 CYS A C 1
ATOM 1059 O O . CYS A 1 131 ? 19.559 -10.075 -11.089 1.00 84.69 131 CYS A O 1
ATOM 1061 N N . ASP A 1 132 ? 19.029 -12.160 -11.710 1.00 72.81 132 ASP A N 1
ATOM 1062 C CA . ASP A 1 132 ? 19.770 -12.173 -12.994 1.00 72.81 132 ASP A CA 1
ATOM 1063 C C . ASP A 1 132 ? 19.094 -11.396 -14.151 1.00 72.81 132 ASP A C 1
ATOM 1065 O O . ASP A 1 132 ? 19.436 -11.561 -15.325 1.00 72.81 132 ASP A O 1
ATOM 1069 N N . LYS A 1 133 ? 18.084 -10.564 -13.870 1.00 67.00 133 LYS A N 1
ATOM 1070 C CA . LYS A 1 133 ? 17.165 -10.020 -14.894 1.00 67.00 133 LYS A CA 1
ATOM 1071 C C . LYS A 1 133 ? 17.428 -8.561 -15.299 1.00 67.00 133 LYS A C 1
ATOM 1073 O O . LYS A 1 133 ? 16.494 -7.835 -15.631 1.00 67.00 133 LYS A O 1
ATOM 1078 N N . SER A 1 134 ? 18.680 -8.108 -15.323 1.00 64.25 134 SER A N 1
ATOM 1079 C CA . SER A 1 134 ? 19.035 -6.704 -15.612 1.00 64.25 134 SER A CA 1
ATOM 1080 C C . SER A 1 134 ? 19.155 -6.375 -17.114 1.00 64.25 134 SER A C 1
ATOM 1082 O O . SER A 1 134 ? 20.198 -5.904 -17.567 1.00 64.25 134 SER A O 1
ATOM 1084 N N . LYS A 1 135 ? 18.121 -6.654 -17.919 1.00 73.75 135 LYS A N 1
ATOM 1085 C CA . LYS A 1 135 ? 18.161 -6.415 -19.382 1.00 73.75 135 LYS A CA 1
ATOM 1086 C C . LYS A 1 135 ? 17.231 -5.316 -19.895 1.00 73.75 135 LYS A C 1
ATOM 1088 O O . LYS A 1 135 ? 17.293 -5.004 -21.079 1.00 73.75 135 LYS A O 1
ATOM 1093 N N . CYS A 1 136 ? 16.395 -4.729 -19.045 1.00 85.94 136 CYS A N 1
ATOM 1094 C CA . CYS A 1 136 ? 15.451 -3.702 -19.486 1.00 85.94 136 CYS A CA 1
ATOM 1095 C C . CYS A 1 136 ? 16.096 -2.314 -19.439 1.00 85.94 136 CYS A C 1
ATOM 1097 O O . CYS A 1 136 ? 16.988 -2.066 -18.629 1.00 85.94 136 CYS A O 1
ATOM 1099 N N . GLU A 1 137 ? 15.634 -1.403 -20.290 1.00 90.81 137 GLU A N 1
ATOM 1100 C CA . GLU A 1 137 ? 16.101 -0.008 -20.302 1.00 90.81 137 GLU A CA 1
ATOM 1101 C C . GLU A 1 137 ? 15.164 0.929 -19.522 1.00 90.81 137 GLU A C 1
ATOM 1103 O O . GLU A 1 137 ? 15.557 2.048 -19.186 1.00 90.81 137 GLU A O 1
ATOM 1108 N N . ILE A 1 138 ? 13.951 0.463 -19.203 1.00 94.69 138 ILE A N 1
ATOM 1109 C CA . ILE A 1 138 ? 12.928 1.193 -18.449 1.00 94.69 138 ILE A CA 1
ATOM 1110 C C . ILE A 1 138 ? 12.742 0.526 -17.083 1.00 94.69 138 ILE A C 1
ATOM 1112 O O . ILE A 1 138 ? 12.577 -0.694 -16.991 1.00 94.69 138 ILE A O 1
ATOM 1116 N N . GLY A 1 139 ? 12.753 1.332 -16.023 1.00 95.00 139 GLY A N 1
ATOM 1117 C CA . GLY A 1 139 ? 12.491 0.909 -14.652 1.00 95.00 139 GLY A CA 1
ATOM 1118 C C . GLY A 1 139 ? 11.372 1.724 -14.007 1.00 95.00 139 GLY A C 1
ATOM 1119 O O . GLY A 1 139 ? 11.323 2.940 -14.161 1.00 95.00 139 GLY A O 1
ATOM 1120 N N . ILE A 1 140 ? 10.498 1.060 -13.259 1.00 96.00 140 ILE A N 1
ATOM 1121 C CA . ILE A 1 140 ? 9.478 1.647 -12.391 1.00 96.00 140 ILE A CA 1
ATOM 1122 C C . ILE A 1 140 ? 9.940 1.490 -10.941 1.00 96.00 140 ILE A C 1
ATOM 1124 O O . ILE A 1 140 ? 10.327 0.392 -10.540 1.00 96.00 140 ILE A O 1
ATOM 1128 N N . ILE A 1 141 ? 9.873 2.568 -10.159 1.00 95.00 141 ILE A N 1
ATOM 1129 C CA . ILE A 1 141 ? 10.186 2.592 -8.719 1.00 95.00 141 ILE A CA 1
ATOM 1130 C C . ILE A 1 141 ? 9.045 3.235 -7.926 1.00 95.00 141 ILE A C 1
ATOM 1132 O O . ILE A 1 141 ? 8.295 4.042 -8.469 1.00 95.00 141 ILE A O 1
ATOM 1136 N N . THR A 1 142 ? 8.954 2.937 -6.629 1.00 90.88 142 THR A N 1
ATOM 1137 C CA . THR A 1 142 ? 8.062 3.636 -5.687 1.00 90.88 142 THR A CA 1
ATOM 1138 C C . THR A 1 142 ? 8.888 4.491 -4.722 1.00 90.88 142 THR A C 1
ATOM 1140 O O . THR A 1 142 ? 9.287 4.005 -3.658 1.00 90.88 142 THR A O 1
ATOM 1143 N N . GLY A 1 143 ? 9.231 5.720 -5.125 1.00 81.69 143 GLY A N 1
ATOM 1144 C CA . GLY A 1 143 ? 9.959 6.732 -4.341 1.00 81.69 143 GLY A CA 1
ATOM 1145 C C . GLY A 1 143 ? 11.439 6.430 -4.054 1.00 81.69 143 GLY A C 1
ATOM 1146 O O . GLY A 1 143 ? 12.298 7.312 -4.105 1.00 81.69 143 GLY A O 1
ATOM 1147 N N . SER A 1 144 ? 11.782 5.174 -3.757 1.00 80.94 144 SER A N 1
ATOM 1148 C CA . SER A 1 144 ? 13.149 4.766 -3.451 1.00 80.94 144 SER A CA 1
ATOM 1149 C C . SER A 1 144 ? 13.947 4.500 -4.723 1.00 80.94 144 SER A C 1
ATOM 1151 O O . SER A 1 144 ? 13.637 3.601 -5.498 1.00 80.94 144 SER A O 1
ATOM 1153 N N . ARG A 1 145 ? 15.041 5.247 -4.891 1.00 82.69 145 ARG A N 1
ATOM 1154 C CA . ARG A 1 145 ? 16.031 5.048 -5.964 1.00 82.69 145 ARG A CA 1
ATOM 1155 C C . ARG A 1 145 ? 17.127 4.047 -5.605 1.00 82.69 145 ARG A C 1
ATOM 1157 O O . ARG A 1 145 ? 18.117 3.914 -6.324 1.00 82.69 145 ARG A O 1
ATOM 1164 N N . ASN A 1 146 ? 16.971 3.364 -4.478 1.00 79.81 146 ASN A N 1
ATOM 1165 C CA . ASN A 1 146 ? 17.900 2.325 -4.076 1.00 79.81 146 ASN A CA 1
ATOM 1166 C C . ASN A 1 146 ? 17.787 1.154 -5.055 1.00 79.81 146 ASN A C 1
ATOM 1168 O O . ASN A 1 146 ? 16.720 0.888 -5.602 1.00 79.81 146 ASN A O 1
ATOM 1172 N N . SER A 1 147 ? 18.891 0.444 -5.270 1.00 81.69 147 SER A N 1
ATOM 1173 C CA . SER A 1 147 ? 18.896 -0.784 -6.075 1.00 81.69 147 SER A CA 1
ATOM 1174 C C . SER A 1 147 ? 18.604 -0.598 -7.572 1.00 81.69 147 SER A C 1
ATOM 1176 O O . SER A 1 147 ? 18.380 -1.591 -8.256 1.00 81.69 147 SER A O 1
ATOM 1178 N N . ILE A 1 148 ? 18.646 0.626 -8.116 1.00 87.44 148 ILE A N 1
ATOM 1179 C CA . ILE A 1 148 ? 18.528 0.841 -9.567 1.00 87.44 148 ILE A CA 1
ATOM 1180 C C . ILE A 1 148 ? 19.762 0.250 -10.273 1.00 87.44 148 ILE A C 1
ATOM 1182 O O . ILE A 1 148 ? 20.888 0.655 -9.966 1.00 87.44 148 ILE A O 1
ATOM 1186 N N . PRO A 1 149 ? 19.592 -0.686 -11.223 1.00 86.25 149 PRO A N 1
ATOM 1187 C CA . PRO A 1 149 ? 20.715 -1.230 -11.964 1.00 86.25 149 PRO A CA 1
ATOM 1188 C C . PRO A 1 149 ? 21.220 -0.236 -13.017 1.00 86.25 149 PRO A C 1
ATOM 1190 O O . PRO A 1 149 ? 20.464 0.563 -13.568 1.00 86.25 149 PRO A O 1
ATOM 1193 N N . GLN A 1 150 ? 22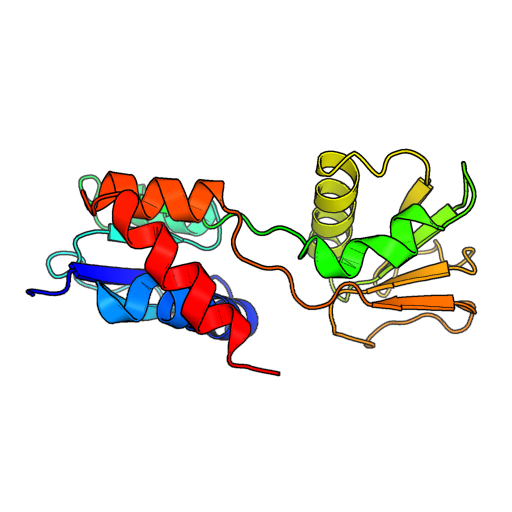.521 -0.290 -13.314 1.00 85.12 150 GLN A N 1
ATOM 1194 C CA . GLN A 1 150 ? 23.200 0.697 -14.169 1.00 85.12 150 GLN A CA 1
ATOM 1195 C C . GLN A 1 150 ? 22.673 0.750 -15.612 1.00 85.12 150 GLN A C 1
ATOM 1197 O O . GLN A 1 150 ? 22.851 1.757 -16.289 1.00 85.12 150 GLN A O 1
ATOM 1202 N N . ASN A 1 151 ? 22.042 -0.322 -16.096 1.00 85.50 151 ASN A N 1
ATOM 1203 C CA . ASN A 1 151 ? 21.510 -0.420 -17.456 1.00 85.50 151 ASN A CA 1
ATOM 1204 C C . ASN A 1 151 ? 20.165 0.303 -17.661 1.00 85.50 151 ASN A C 1
ATOM 1206 O O . ASN A 1 151 ? 19.677 0.330 -18.790 1.00 85.50 151 ASN A O 1
ATOM 1210 N N . ILE A 1 152 ? 19.555 0.876 -16.614 1.00 91.00 152 ILE A N 1
ATOM 1211 C CA . ILE A 1 152 ? 18.305 1.630 -16.758 1.00 91.00 152 ILE A CA 1
ATOM 1212 C C . ILE A 1 152 ? 18.586 3.020 -17.334 1.00 91.00 152 ILE A C 1
ATOM 1214 O O . ILE A 1 152 ? 19.336 3.805 -16.757 1.00 91.00 152 ILE A O 1
ATOM 1218 N N . LYS A 1 153 ? 17.934 3.341 -18.453 1.00 92.06 153 LYS A N 1
ATOM 1219 C CA . LYS A 1 153 ? 18.008 4.647 -19.124 1.00 92.06 153 LYS A CA 1
ATOM 1220 C C . LYS A 1 153 ? 16.847 5.562 -18.747 1.00 92.06 153 LYS A C 1
ATOM 1222 O O . LYS A 1 153 ? 17.022 6.776 -18.693 1.00 92.06 153 LYS A O 1
ATOM 1227 N N . GLN A 1 154 ? 15.676 4.987 -18.479 1.00 93.94 154 GLN A N 1
ATOM 1228 C CA . GLN A 1 154 ? 14.475 5.715 -18.083 1.00 93.94 154 GLN A CA 1
ATOM 1229 C C . GLN A 1 154 ? 13.948 5.180 -16.753 1.00 93.94 154 GLN A C 1
ATOM 1231 O O . GLN A 1 154 ? 13.645 3.996 -16.629 1.00 93.94 154 GLN A O 1
ATOM 1236 N N . ILE A 1 155 ? 13.801 6.070 -15.772 1.00 94.62 155 ILE A N 1
ATOM 1237 C CA . ILE A 1 155 ? 13.175 5.766 -14.483 1.00 94.62 155 ILE A CA 1
ATOM 1238 C C . ILE A 1 155 ? 11.829 6.473 -14.409 1.00 94.62 155 ILE A C 1
ATOM 1240 O O . ILE A 1 155 ? 11.764 7.696 -14.522 1.00 94.62 155 ILE A O 1
ATOM 1244 N N . ILE A 1 156 ? 10.780 5.693 -14.181 1.00 95.00 156 ILE A N 1
ATOM 1245 C CA . ILE A 1 156 ? 9.429 6.161 -13.898 1.00 95.00 156 ILE A CA 1
ATOM 1246 C C . ILE A 1 156 ? 9.199 5.980 -12.400 1.00 95.00 156 ILE A C 1
ATOM 1248 O O . ILE A 1 156 ? 9.076 4.861 -11.905 1.00 95.00 156 ILE A O 1
ATOM 1252 N N . ASP A 1 157 ? 9.167 7.086 -11.669 1.00 94.56 157 ASP A N 1
ATOM 1253 C CA . ASP A 1 157 ? 8.808 7.072 -10.255 1.00 94.56 157 ASP A CA 1
ATOM 125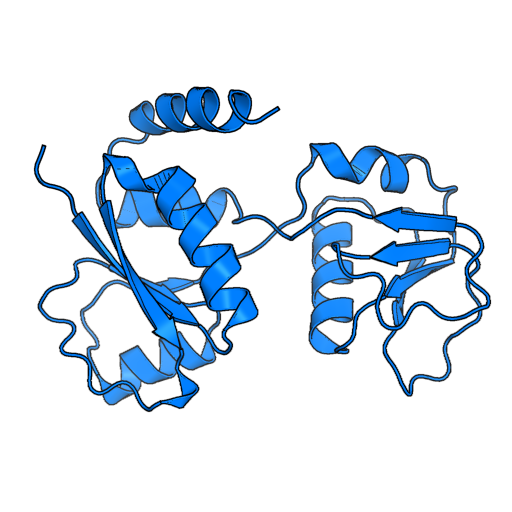4 C C . ASP A 1 157 ? 7.298 7.263 -10.116 1.00 94.56 157 ASP A C 1
ATOM 1256 O O . ASP A 1 157 ? 6.759 8.300 -10.505 1.00 94.56 157 ASP A O 1
ATOM 1260 N N . ILE A 1 158 ? 6.620 6.246 -9.588 1.00 93.69 158 ILE A N 1
ATOM 1261 C CA . ILE A 1 158 ? 5.171 6.266 -9.349 1.00 93.69 158 ILE A CA 1
ATOM 1262 C C . ILE A 1 158 ? 4.803 6.760 -7.943 1.00 93.69 158 ILE A C 1
ATOM 1264 O O . ILE A 1 158 ? 3.623 6.768 -7.579 1.00 93.69 158 ILE A O 1
ATOM 1268 N N . GLY A 1 159 ? 5.794 7.204 -7.166 1.00 91.12 159 GLY A N 1
ATOM 1269 C CA . GLY A 1 159 ? 5.631 7.667 -5.795 1.00 91.12 159 GLY A CA 1
ATOM 1270 C C . GLY A 1 159 ? 5.347 6.535 -4.808 1.00 91.12 159 GLY A C 1
ATOM 1271 O O . GLY A 1 159 ? 5.326 5.350 -5.154 1.00 91.12 159 GLY A O 1
ATOM 1272 N N . ASP A 1 160 ? 5.137 6.905 -3.548 1.00 88.62 160 ASP A N 1
ATOM 1273 C CA . ASP A 1 160 ? 4.775 5.946 -2.510 1.00 88.62 160 ASP A CA 1
ATOM 1274 C C . ASP A 1 160 ? 3.356 5.404 -2.720 1.00 88.62 160 ASP A C 1
ATOM 1276 O O . ASP A 1 160 ? 2.435 6.112 -3.134 1.00 88.62 160 ASP A O 1
ATOM 1280 N N . LYS A 1 161 ? 3.166 4.122 -2.394 1.00 90.62 161 LYS A N 1
ATOM 1281 C CA . LYS A 1 161 ? 1.851 3.478 -2.470 1.00 90.62 161 LYS A CA 1
ATOM 1282 C C . LYS A 1 161 ? 0.891 4.100 -1.450 1.00 90.62 161 LYS A C 1
ATOM 1284 O O . LYS A 1 161 ? 1.228 4.202 -0.262 1.00 90.62 161 LYS A O 1
ATOM 1289 N N . VAL A 1 162 ? -0.316 4.426 -1.898 1.00 92.56 162 VAL A N 1
ATOM 1290 C CA . VAL A 1 162 ? -1.389 5.031 -1.095 1.00 92.56 162 VAL A CA 1
ATOM 1291 C C . VAL A 1 162 ? -2.399 3.985 -0.621 1.00 92.56 162 VAL A C 1
ATOM 1293 O O . VAL A 1 162 ? -2.484 2.911 -1.212 1.00 92.56 162 VAL A O 1
ATOM 1296 N N . ILE A 1 163 ? -3.160 4.265 0.438 1.00 94.62 163 ILE A N 1
ATOM 1297 C CA . ILE A 1 163 ? -4.258 3.397 0.894 1.00 94.62 163 ILE A CA 1
ATOM 1298 C C . ILE A 1 163 ? -5.320 3.299 -0.208 1.00 94.62 163 ILE A C 1
ATOM 1300 O O . ILE A 1 163 ? -5.755 4.305 -0.768 1.00 94.62 163 ILE A O 1
ATOM 1304 N N . ASP A 1 164 ? -5.736 2.072 -0.519 1.00 92.50 164 ASP A N 1
ATOM 1305 C CA . ASP A 1 164 ? -6.783 1.801 -1.497 1.00 92.50 164 ASP A CA 1
ATOM 1306 C C . ASP A 1 164 ? -8.142 2.318 -1.003 1.00 92.50 164 ASP A C 1
ATOM 1308 O O . ASP A 1 164 ? -8.501 2.181 0.170 1.00 92.50 164 ASP A O 1
ATOM 1312 N N . ILE A 1 165 ? -8.932 2.889 -1.914 1.00 90.38 165 ILE A N 1
ATOM 1313 C CA . ILE A 1 165 ? -10.238 3.463 -1.575 1.00 90.38 165 ILE A CA 1
ATOM 1314 C C . ILE A 1 165 ? -11.189 2.431 -0.954 1.00 90.38 165 ILE A C 1
ATOM 1316 O O . ILE A 1 165 ? -12.006 2.790 -0.110 1.00 90.38 165 ILE A O 1
ATOM 1320 N N . ASN A 1 166 ? -11.065 1.148 -1.306 1.00 92.25 166 ASN A N 1
ATOM 1321 C CA . ASN A 1 166 ? -11.888 0.097 -0.714 1.00 92.25 166 ASN A CA 1
ATOM 1322 C C . ASN A 1 166 ? -11.565 -0.094 0.770 1.00 92.25 166 ASN A C 1
ATOM 1324 O O . ASN A 1 166 ? -12.488 -0.233 1.566 1.00 92.25 166 ASN A O 1
ATOM 1328 N N . THR A 1 167 ? -10.288 -0.014 1.163 1.00 95.56 167 THR A N 1
ATOM 1329 C CA . THR A 1 167 ? -9.896 -0.011 2.581 1.00 95.56 167 THR A CA 1
ATOM 1330 C C . THR A 1 167 ? -10.472 1.209 3.294 1.00 95.56 167 THR A C 1
ATOM 1332 O O . THR A 1 167 ? -10.988 1.080 4.401 1.00 95.56 1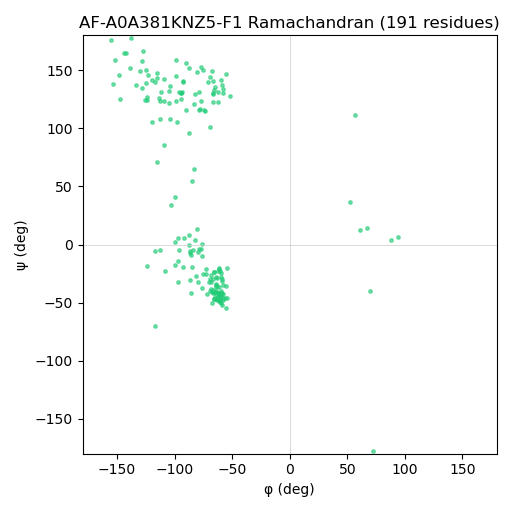67 THR A O 1
ATOM 1335 N N . VAL A 1 168 ? -10.441 2.390 2.663 1.00 94.75 168 VAL A N 1
ATOM 1336 C CA . VAL A 1 168 ? -11.044 3.598 3.251 1.00 94.75 168 VAL A CA 1
ATOM 1337 C C . VAL A 1 168 ? -12.537 3.380 3.512 1.00 94.75 168 VAL A C 1
ATOM 1339 O O . VAL A 1 168 ? -12.999 3.566 4.637 1.00 94.75 168 VAL A O 1
ATOM 1342 N N . ILE A 1 169 ? -13.284 2.931 2.501 1.00 93.06 169 ILE A N 1
ATOM 1343 C CA . ILE A 1 169 ? -14.724 2.647 2.603 1.00 93.06 169 ILE A CA 1
ATOM 1344 C C . ILE A 1 169 ? -15.007 1.583 3.671 1.00 93.06 169 ILE A C 1
ATOM 1346 O O . ILE A 1 169 ? -15.968 1.715 4.434 1.00 93.06 169 ILE A O 1
ATOM 1350 N N . GLU A 1 170 ? -14.173 0.546 3.761 1.00 95.94 170 GLU A N 1
ATOM 1351 C CA . GLU A 1 170 ? -14.314 -0.507 4.764 1.00 95.94 170 GLU A CA 1
ATOM 1352 C C . GLU A 1 170 ? -14.176 0.048 6.187 1.00 95.94 170 GLU A C 1
ATOM 1354 O O . GLU A 1 170 ? -15.025 -0.242 7.031 1.00 95.94 170 GLU A O 1
ATOM 1359 N N . ILE A 1 171 ? -13.183 0.907 6.446 1.00 96.25 171 ILE A N 1
ATOM 1360 C CA . ILE A 1 171 ? -13.003 1.565 7.751 1.00 96.25 171 ILE A CA 1
ATOM 1361 C C . ILE A 1 171 ? -14.215 2.445 8.088 1.00 96.25 171 ILE A C 1
ATOM 1363 O O . ILE A 1 171 ? -14.768 2.319 9.182 1.00 96.25 171 ILE A O 1
ATOM 1367 N N . PHE A 1 172 ? -14.681 3.283 7.149 1.00 93.94 172 PHE A N 1
ATOM 1368 C CA . PHE A 1 172 ? -15.897 4.095 7.333 1.00 93.94 172 PHE A CA 1
ATOM 1369 C C . PHE A 1 172 ? -17.098 3.227 7.722 1.00 93.94 172 PHE A C 1
ATOM 1371 O O . PHE A 1 172 ? -17.818 3.536 8.672 1.00 93.94 172 PHE A O 1
ATOM 1378 N N . THR A 1 173 ? -17.272 2.108 7.018 1.00 93.69 173 THR A N 1
ATOM 1379 C CA . THR A 1 173 ? -18.374 1.169 7.242 1.00 93.69 173 THR A CA 1
ATOM 1380 C C . THR A 1 173 ? -18.268 0.500 8.611 1.00 93.69 173 THR A C 1
ATOM 1382 O O . THR A 1 173 ? -19.250 0.458 9.348 1.00 93.69 173 THR A O 1
ATOM 1385 N N . LYS A 1 174 ? -17.084 0.006 8.995 1.00 95.31 174 LYS A N 1
ATOM 1386 C CA . LYS A 1 174 ? -16.864 -0.672 10.284 1.0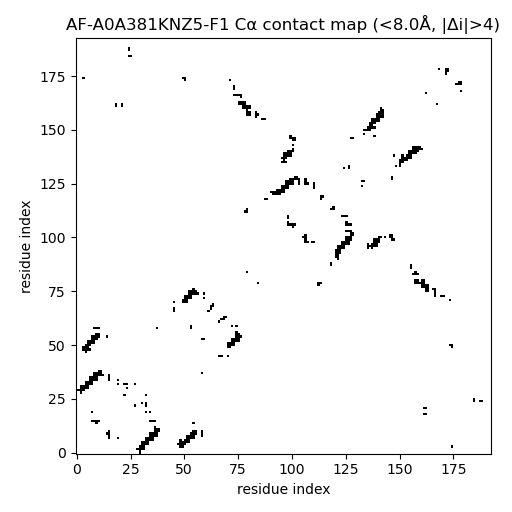0 95.31 174 LYS A CA 1
ATOM 1387 C C . LYS A 1 174 ? -17.068 0.253 11.482 1.00 95.31 174 LYS A C 1
ATOM 1389 O O . LYS A 1 174 ? -17.571 -0.199 12.506 1.00 95.31 174 LYS A O 1
ATOM 1394 N N . LEU A 1 175 ? -16.722 1.530 11.338 1.00 94.25 175 LEU A N 1
ATOM 1395 C CA . LEU A 1 175 ? -16.899 2.545 12.379 1.00 94.25 175 LEU A CA 1
ATOM 1396 C C . LEU A 1 175 ? -18.280 3.221 12.343 1.00 94.25 175 LEU A C 1
ATOM 1398 O O . LEU A 1 175 ? -18.562 4.075 13.179 1.00 94.25 175 LEU A O 1
ATOM 1402 N N . ASN A 1 176 ? -19.153 2.852 11.397 1.00 92.38 176 ASN A N 1
ATOM 1403 C CA . ASN A 1 176 ? -20.441 3.512 11.153 1.00 92.38 176 ASN A CA 1
ATOM 1404 C C . ASN A 1 176 ? -20.312 5.039 10.966 1.00 92.38 176 ASN A C 1
ATOM 1406 O O . ASN A 1 176 ? -21.175 5.816 11.388 1.00 92.38 176 ASN A O 1
ATOM 1410 N N . ILE A 1 177 ? -19.232 5.487 10.324 1.00 90.25 177 ILE A N 1
ATOM 1411 C CA . ILE A 1 177 ? -19.046 6.890 9.955 1.00 90.25 177 ILE A CA 1
ATOM 1412 C C . ILE A 1 177 ? -19.807 7.132 8.646 1.00 90.25 177 ILE A C 1
ATOM 1414 O O . ILE A 1 177 ? -19.645 6.390 7.679 1.00 90.25 177 ILE A O 1
ATOM 1418 N N . SER A 1 178 ? -20.641 8.178 8.601 1.00 84.75 178 SER A N 1
ATOM 1419 C CA . SER A 1 178 ? -21.399 8.510 7.385 1.00 84.75 178 SER A CA 1
ATOM 1420 C C . SER A 1 178 ? -20.471 8.759 6.194 1.00 84.75 178 SER A C 1
ATOM 1422 O O . SER A 1 178 ? -19.539 9.561 6.287 1.00 84.75 178 SER A O 1
ATOM 1424 N N . ILE A 1 179 ? -20.779 8.113 5.068 1.00 72.50 179 ILE A N 1
ATOM 1425 C CA . ILE A 1 179 ? -19.996 8.192 3.834 1.00 72.50 179 ILE A CA 1
ATOM 1426 C C . ILE A 1 179 ? -20.011 9.598 3.216 1.00 72.50 179 ILE A C 1
ATOM 1428 O O . ILE A 1 179 ? -19.062 9.978 2.539 1.00 72.50 179 ILE A O 1
ATOM 1432 N N . ASP A 1 180 ? -21.033 10.411 3.510 1.00 76.00 180 ASP A N 1
ATOM 1433 C CA . ASP A 1 180 ? -21.133 11.803 3.043 1.00 76.00 180 ASP A CA 1
ATOM 1434 C C . ASP A 1 180 ? -19.970 12.667 3.559 1.00 76.00 180 ASP A C 1
ATOM 1436 O O . ASP A 1 180 ? -19.624 13.698 2.981 1.00 76.00 180 ASP A O 1
ATOM 1440 N N . LYS A 1 181 ? -19.311 12.218 4.634 1.00 73.00 181 LYS A N 1
ATOM 1441 C CA . LYS A 1 181 ? -18.115 12.855 5.190 1.00 73.00 181 LYS A CA 1
ATOM 1442 C C . LYS A 1 181 ? -16.849 12.579 4.374 1.00 73.00 181 LYS A C 1
ATOM 1444 O O . LYS A 1 181 ? -15.856 13.264 4.591 1.00 73.00 181 LYS A O 1
ATOM 1449 N N . LEU A 1 182 ? -16.879 11.667 3.392 1.00 64.94 182 LEU A N 1
ATOM 1450 C CA . LEU A 1 182 ? -15.765 11.457 2.457 1.00 64.94 182 LEU A CA 1
ATOM 1451 C C . LEU A 1 182 ? -15.432 12.721 1.653 1.00 64.94 182 LEU A C 1
ATOM 1453 O O . LEU A 1 182 ? -14.285 12.907 1.255 1.00 64.94 182 LEU A O 1
ATOM 1457 N N . HIS A 1 183 ? -16.406 13.606 1.410 1.00 60.34 183 HIS A N 1
ATOM 1458 C CA . HIS A 1 183 ? -16.167 14.850 0.671 1.00 60.34 183 HIS A CA 1
ATOM 1459 C C . HIS A 1 183 ? -15.177 15.781 1.392 1.00 60.34 183 HIS A C 1
ATOM 1461 O O . HIS A 1 183 ? -14.425 16.487 0.725 1.00 60.34 183 HIS A O 1
ATOM 1467 N N . ILE A 1 184 ? -15.105 15.713 2.728 1.00 57.47 184 ILE A N 1
ATOM 1468 C CA . ILE A 1 184 ? -14.169 16.497 3.552 1.00 57.47 184 ILE A CA 1
ATOM 1469 C C . ILE A 1 184 ? -12.713 16.069 3.290 1.00 57.47 184 ILE A C 1
ATOM 1471 O O . ILE A 1 184 ? -11.798 16.889 3.319 1.00 57.47 184 ILE A O 1
ATOM 1475 N N . ILE A 1 185 ? -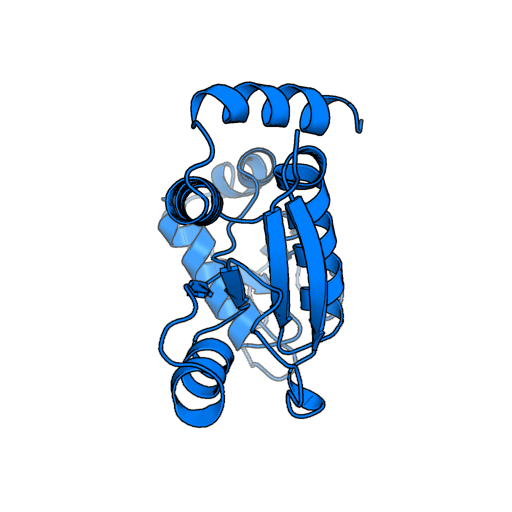12.491 14.800 2.936 1.00 57.50 185 ILE A N 1
ATOM 1476 C CA . ILE A 1 185 ? -11.152 14.252 2.676 1.00 57.50 185 ILE A CA 1
ATOM 1477 C C . ILE A 1 185 ? -10.551 14.865 1.402 1.00 57.50 185 ILE A C 1
ATOM 1479 O O . ILE A 1 185 ? -9.366 15.192 1.384 1.00 57.50 185 ILE A O 1
ATOM 1483 N N . LYS A 1 186 ? -11.367 15.101 0.360 1.00 50.91 186 LYS A N 1
ATOM 1484 C CA . LYS A 1 186 ? -10.899 15.678 -0.916 1.00 50.91 186 LYS A CA 1
ATOM 1485 C C . LYS A 1 186 ? -10.342 17.097 -0.765 1.00 50.91 186 LYS A C 1
ATOM 1487 O O . LYS A 1 186 ? -9.376 17.433 -1.446 1.00 50.91 186 LYS A O 1
ATOM 1492 N N . GLU A 1 187 ? -10.911 17.914 0.122 1.00 45.00 187 GLU A N 1
ATOM 1493 C CA . GLU A 1 187 ? -10.474 19.305 0.318 1.00 45.00 187 GLU A CA 1
ATOM 1494 C C . GLU A 1 187 ? -9.152 19.424 1.091 1.00 45.00 187 GLU A C 1
ATOM 1496 O O . GLU A 1 187 ? -8.418 20.395 0.899 1.00 45.00 187 GLU A O 1
ATOM 1501 N N . ASN A 1 188 ? -8.816 18.434 1.924 1.00 42.72 188 ASN A N 1
ATOM 1502 C CA . ASN A 1 188 ? -7.577 18.434 2.705 1.00 42.72 188 ASN A CA 1
ATOM 1503 C C . ASN A 1 188 ? -6.388 17.834 1.933 1.00 42.72 188 ASN A C 1
ATOM 1505 O O . ASN A 1 188 ? -5.268 18.317 2.086 1.00 42.72 188 ASN A O 1
ATOM 1509 N N . THR A 1 189 ? -6.608 16.873 1.027 1.00 40.72 189 THR A N 1
ATOM 1510 C CA . THR A 1 189 ? -5.545 16.348 0.142 1.00 40.72 189 THR A CA 1
ATOM 1511 C C . THR A 1 189 ? -5.122 17.310 -0.974 1.00 40.72 189 THR A C 1
ATOM 1513 O O . THR A 1 189 ? -4.012 17.186 -1.477 1.00 40.72 189 THR A O 1
ATOM 1516 N N . MET A 1 190 ? -5.953 18.295 -1.345 1.00 33.22 190 MET A N 1
ATOM 1517 C CA . MET A 1 190 ? -5.612 19.312 -2.361 1.00 33.22 190 MET A CA 1
ATOM 1518 C C . MET A 1 190 ? -4.861 20.537 -1.807 1.00 33.22 190 MET A C 1
ATOM 1520 O O . MET A 1 190 ? -4.457 21.401 -2.579 1.00 33.22 190 MET A O 1
ATOM 1524 N N . LYS A 1 191 ? -4.675 20.647 -0.484 1.00 28.22 191 LYS A N 1
ATOM 1525 C CA . LYS A 1 191 ? -4.014 21.804 0.158 1.00 28.22 191 LYS A CA 1
ATOM 1526 C C . LYS A 1 191 ? -2.528 21.597 0.463 1.00 28.22 191 LYS A C 1
ATOM 1528 O O . LYS A 1 191 ? -1.919 22.462 1.085 1.00 28.22 191 LYS A O 1
ATOM 1533 N N . ILE A 1 192 ? -1.944 20.481 0.031 1.00 33.00 192 ILE A N 1
ATOM 1534 C CA . ILE A 1 192 ? -0.511 20.201 0.174 1.00 33.00 192 ILE A CA 1
ATOM 1535 C C . ILE A 1 192 ? 0.103 20.123 -1.232 1.00 33.00 192 ILE A C 1
ATOM 1537 O O . ILE A 1 192 ? 0.433 19.046 -1.723 1.00 33.00 192 ILE A O 1
ATOM 1541 N N . GLN A 1 193 ? 0.195 21.278 -1.892 1.00 32.41 193 GLN A N 1
ATOM 1542 C CA . GLN A 1 193 ? 1.070 21.544 -3.039 1.00 32.41 193 GLN A CA 1
ATOM 1543 C C . GLN A 1 193 ? 1.826 22.843 -2.779 1.00 32.41 193 GLN A C 1
ATOM 1545 O O . GLN A 1 193 ? 1.193 23.786 -2.250 1.00 32.41 193 GLN A O 1
#

Secondary structure (DSSP, 8-state):
-PPEEEEEEESSHHHHHHHHHHHHHHHTTTEEEEEEEGGG-----GGG-SEEEESSHHHHHHHHHHT-SSS-EEEPPEE--GGG-HHHHTSPTT-EEEEE-SSHHHHHHHHHHHHHTT--SSEEEEE-TT-S----SEEEESS--TT--TT--EEEE--SPEEPHHHHHHHHHHTT--GGGHHHHHHHHTT--

pLDDT: mean 87.35, std 13.4, range [28.22, 97.44]

Organism: Clostridioides difficile (NCBI:txid1496)

Sequence (193 aa):
MKKHNILFVSTDDKINIDISKQLENIFGEFCNIDNLVYVNRINIELSSYELVVCSDNDIKEYIHNNIDKNIPIVIVHRTINIENINQIISIENDSDVMVIDAYKESADETAKIIRKLGLIHINLIPYYPGCDKSKCEIGIITGSRNSIPQNIKQIIDIGDKVIDINTVIEIFTKLNISIDKLHIIKENTMKIQ

Radius of gyration: 18.64 Å; Cα contacts (8 Å, |Δi|>4): 311; chains: 1; bounding box: 45×38×52 Å

Solvent-accessible surface area (backbone atoms only — not comparable to full-atom values): 11165 Å² total; per-residue (Å²): 130,90,58,46,36,34,38,39,39,19,80,42,69,67,61,37,56,59,48,51,52,51,49,44,70,66,37,48,93,52,33,46,82,47,76,47,56,50,83,74,61,86,87,69,80,62,87,80,43,71,35,37,36,20,59,44,66,70,59,47,51,47,39,46,76,73,73,50,75,81,64,49,74,45,59,56,45,69,33,70,47,74,89,43,43,61,68,63,71,70,50,60,72,73,37,58,30,28,22,43,25,80,41,61,68,59,9,48,48,51,47,49,45,45,42,75,74,66,59,64,55,44,44,71,39,65,35,31,81,93,59,95,76,82,78,39,45,35,33,38,26,53,70,54,77,64,74,70,62,89,63,49,80,41,78,45,66,38,40,64,70,36,79,27,68,67,40,53,53,49,52,33,59,75,70,71,48,67,72,81,57,55,63,61,40,60,64,61,67,69,69,77,123